Protein AF-0000000086675186 (afdb_homodimer)

Radius of gyration: 19.07 Å; Cα contacts (8 Å, |Δi|>4): 514; chains: 2; bounding box: 40×54×50 Å

Nearest PDB structures (foldseek):
  2qpv-assembly1_A  TM=9.434E-01  e=1.591E-15  Agrobacterium fabrum str. C58
  6v04-assembly1_A  TM=7.332E-01  e=3.316E-05  Micromonospora chersina
  4fpw-assembly3_B  TM=7.351E-01  e=3.044E-04  Micromonospora echinospora
  8h2d-assembly2_B-2  TM=5.859E-01  e=6.197E-05  Mycobacterium tuberculosis H37Rv
  4fpw-assembly3_A  TM=7.123E-01  e=2.957E-03  Micromonospora echinospora

Organism: NCBI:txid175570

Solvent-accessible surface area (backbone atoms only — not comparable to full-atom values): 14163 Å² total; per-residue (Å²): 127,89,50,69,46,66,42,70,36,75,30,86,41,47,34,67,60,52,39,60,50,70,55,34,69,85,46,38,44,81,27,28,59,76,59,19,73,43,68,46,80,55,96,91,34,40,39,29,45,29,94,84,40,56,31,38,52,49,60,51,66,91,64,95,75,32,52,44,26,32,35,42,28,40,78,90,66,56,70,48,80,38,52,29,35,37,39,72,47,90,72,15,19,35,40,39,40,49,45,66,60,54,90,88,58,46,74,67,55,47,51,51,53,52,50,42,52,48,50,22,44,49,40,40,34,53,62,71,66,101,129,87,52,68,45,63,42,69,36,74,30,86,39,47,34,67,59,53,41,60,50,72,55,35,70,85,46,38,45,80,27,30,58,76,59,17,72,42,68,46,80,55,97,91,35,40,38,30,45,28,95,82,39,58,31,39,53,48,60,50,69,92,63,94,78,31,52,45,26,33,36,43,28,40,76,89,64,55,68,47,81,39,52,28,34,38,41,72,47,90,70,15,18,34,40,37,40,49,46,67,60,54,90,90,59,46,72,65,54,47,49,51,52,52,50,42,53,48,51,23,45,49,40,41,34,53,62,71,62,101

Structure (mmCIF, N/CA/C/O backbone):
data_AF-0000000086675186-model_v1
#
loop_
_entity.id
_entity.type
_entity.pdbx_description
1 polymer 'Polyketide cyclase / dehydrase and lipid transport'
#
loop_
_atom_site.group_PDB
_atom_site.id
_atom_site.type_symbol
_atom_site.label_atom_id
_atom_site.label_alt_id
_atom_site.label_comp_id
_atom_site.label_asym_id
_atom_site.label_entity_id
_atom_site.label_seq_id
_atom_site.pdbx_PDB_ins_code
_atom_site.Cartn_x
_atom_site.Cartn_y
_atom_site.Cartn_z
_atom_site.occupancy
_atom_site.B_iso_or_equiv
_atom_site.auth_seq_id
_atom_site.auth_comp_id
_atom_site.auth_asym_id
_atom_site.auth_atom_id
_atom_site.pdbx_PDB_model_num
ATOM 1 N N . MET A 1 1 ? -19.172 3.467 -6.543 1 48.97 1 MET A N 1
ATOM 2 C CA . MET A 1 1 ? -17.859 2.822 -6.508 1 48.97 1 MET A CA 1
ATOM 3 C C . MET A 1 1 ? -16.812 3.77 -5.957 1 48.97 1 MET A C 1
ATOM 5 O O . MET A 1 1 ? -16.672 4.906 -6.418 1 48.97 1 MET A O 1
ATOM 9 N N . ASP A 1 2 ? -16.391 3.555 -4.66 1 63.88 2 ASP A N 1
ATOM 10 C CA . ASP A 1 2 ? -15.5 4.523 -4.031 1 63.88 2 ASP A CA 1
ATOM 11 C C . ASP A 1 2 ? -14.18 4.625 -4.789 1 63.88 2 ASP A C 1
ATOM 13 O O . ASP A 1 2 ? -13.562 3.609 -5.125 1 63.88 2 ASP A O 1
ATOM 17 N N . ASP A 1 3 ? -14.016 5.727 -5.395 1 88.31 3 ASP A N 1
ATOM 18 C CA . ASP A 1 3 ? -12.875 6.09 -6.23 1 88.31 3 ASP A CA 1
ATOM 19 C C . ASP A 1 3 ? -11.641 6.363 -5.383 1 88.31 3 ASP A C 1
ATOM 21 O O . ASP A 1 3 ? -11.734 6.969 -4.312 1 88.31 3 ASP A O 1
ATOM 25 N N . SER A 1 4 ? -10.57 5.629 -5.703 1 96.81 4 SER A N 1
ATOM 26 C CA . SER A 1 4 ? -9.297 5.91 -5.051 1 96.81 4 SER A CA 1
ATOM 27 C C . SER A 1 4 ? -8.188 6.113 -6.074 1 96.81 4 SER A C 1
ATOM 29 O O . SER A 1 4 ? -8.281 5.641 -7.207 1 96.81 4 SER A O 1
ATOM 31 N N . ARG A 1 5 ? -7.238 6.934 -5.711 1 97.62 5 ARG A N 1
ATOM 32 C CA . ARG A 1 5 ? -5.988 7.074 -6.445 1 97.62 5 ARG A CA 1
ATOM 33 C C . ARG A 1 5 ? -4.797 6.668 -5.586 1 97.62 5 ARG A C 1
ATOM 35 O O . ARG A 1 5 ? -4.711 7.043 -4.414 1 97.62 5 ARG A O 1
ATOM 42 N N . HIS A 1 6 ? -3.975 5.828 -6.164 1 98.38 6 HIS A N 1
ATOM 43 C CA . HIS A 1 6 ? -2.756 5.402 -5.484 1 98.38 6 HIS A CA 1
ATOM 44 C C . HIS A 1 6 ? -1.532 6.109 -6.059 1 98.38 6 HIS A C 1
ATOM 46 O O . HIS A 1 6 ? -1.003 5.699 -7.094 1 98.38 6 HIS A O 1
ATOM 52 N N . LEU A 1 7 ? -1.069 7.113 -5.328 1 98.5 7 LEU A N 1
ATOM 53 C CA . LEU A 1 7 ? 0.018 7.984 -5.766 1 98.5 7 LEU A CA 1
ATOM 54 C C . LEU A 1 7 ? 1.351 7.52 -5.188 1 98.5 7 LEU A C 1
ATOM 56 O O . LEU A 1 7 ? 1.389 6.906 -4.117 1 98.5 7 LEU A O 1
ATOM 60 N N . SER A 1 8 ? 2.389 7.809 -5.938 1 98.5 8 SER A N 1
ATOM 61 C CA . SER A 1 8 ? 3.664 7.309 -5.434 1 98.5 8 SER A CA 1
ATOM 62 C C . SER A 1 8 ? 4.828 8.156 -5.938 1 98.5 8 SER A C 1
ATOM 64 O O . SER A 1 8 ? 4.66 8.961 -6.855 1 98.5 8 SER A O 1
ATOM 66 N N . ALA A 1 9 ? 5.895 8.062 -5.305 1 98.25 9 ALA A N 1
ATOM 67 C CA . ALA A 1 9 ? 7.184 8.602 -5.727 1 98.25 9 ALA A CA 1
ATOM 68 C C . ALA A 1 9 ? 8.312 7.629 -5.406 1 98.25 9 ALA A C 1
ATOM 70 O O . ALA A 1 9 ? 8.367 7.066 -4.309 1 98.25 9 ALA A O 1
ATOM 71 N N . HIS A 1 10 ? 9.164 7.395 -6.379 1 97.81 10 HIS A N 1
ATOM 72 C CA . HIS A 1 10 ? 10.391 6.652 -6.105 1 97.81 10 HIS A CA 1
ATOM 73 C C . HIS A 1 10 ? 11.438 7.539 -5.441 1 97.81 10 HIS A C 1
ATOM 75 O O . HIS A 1 10 ? 11.625 8.695 -5.84 1 97.81 10 HIS A O 1
ATOM 81 N N . ILE A 1 11 ? 12.039 7.031 -4.449 1 98.31 11 ILE A N 1
ATOM 82 C CA . ILE A 1 11 ? 13.078 7.754 -3.725 1 98.31 11 ILE A CA 1
ATOM 83 C C . ILE A 1 11 ? 14.359 6.926 -3.699 1 98.31 11 ILE A C 1
ATOM 85 O O . ILE A 1 11 ? 14.367 5.793 -3.211 1 98.31 11 ILE A O 1
ATOM 89 N N . ASP A 1 12 ? 15.445 7.512 -4.184 1 97.69 12 ASP A N 1
ATOM 90 C CA . ASP A 1 12 ? 16.719 6.82 -4.254 1 97.69 12 ASP A CA 1
ATOM 91 C C . ASP A 1 12 ? 17.453 6.887 -2.92 1 97.69 12 ASP A C 1
ATOM 93 O O . ASP A 1 12 ? 18.562 7.438 -2.838 1 97.69 12 ASP A O 1
ATOM 97 N N . ARG A 1 13 ? 16.906 6.422 -1.905 1 98.31 13 ARG A N 1
ATOM 98 C CA . ARG A 1 13 ? 17.406 6.254 -0.547 1 98.31 13 ARG A CA 1
ATOM 99 C C . ARG A 1 13 ? 16.922 4.941 0.059 1 98.31 13 ARG A C 1
ATOM 101 O O . ARG A 1 13 ? 15.859 4.438 -0.31 1 98.31 13 ARG A O 1
ATOM 108 N N . PRO A 1 14 ? 17.703 4.363 0.971 1 98.12 14 PRO A N 1
ATOM 109 C CA . PRO A 1 14 ? 17.234 3.145 1.633 1 98.12 14 PRO A CA 1
ATOM 110 C C . PRO A 1 14 ? 15.867 3.312 2.283 1 98.12 14 PRO A C 1
ATOM 112 O O . PRO A 1 14 ? 15.594 4.348 2.896 1 98.12 14 PRO A O 1
ATOM 115 N N . ALA A 1 15 ? 15.008 2.328 2.162 1 98.44 15 ALA A N 1
ATOM 116 C CA . ALA A 1 15 ? 13.625 2.377 2.625 1 98.44 15 ALA A CA 1
ATOM 117 C C . ALA A 1 15 ? 13.547 2.748 4.102 1 98.44 15 ALA A C 1
ATOM 119 O O . ALA A 1 15 ? 12.68 3.521 4.512 1 98.44 15 ALA A O 1
ATOM 120 N N . ARG A 1 16 ? 14.445 2.158 4.895 1 98.12 16 ARG A N 1
ATOM 121 C CA . ARG A 1 16 ? 14.422 2.406 6.332 1 98.12 16 ARG A CA 1
ATOM 122 C C . ARG A 1 16 ? 14.641 3.883 6.637 1 98.12 16 ARG A C 1
ATOM 124 O O . ARG A 1 16 ? 14 4.438 7.535 1 98.12 16 ARG A O 1
ATOM 131 N N . GLU A 1 17 ? 15.516 4.523 5.914 1 98.44 17 GLU A N 1
ATOM 132 C CA . GLU A 1 17 ? 15.773 5.945 6.098 1 98.44 17 GLU A CA 1
ATOM 133 C C . GLU A 1 17 ? 14.539 6.777 5.754 1 98.44 17 GLU A C 1
ATOM 135 O O . GLU A 1 17 ? 14.172 7.688 6.5 1 98.44 17 GLU A O 1
ATOM 140 N N . VAL A 1 18 ? 13.945 6.465 4.602 1 98.81 18 VAL A N 1
ATOM 141 C CA . VAL A 1 18 ? 12.75 7.18 4.164 1 98.81 18 VAL A CA 1
ATOM 142 C C . VAL A 1 18 ? 11.617 6.953 5.164 1 98.81 18 VAL A C 1
ATOM 144 O O . VAL A 1 18 ? 10.914 7.895 5.539 1 98.81 18 VAL A O 1
ATOM 147 N N . TYR A 1 19 ? 11.461 5.742 5.613 1 98.88 19 TYR A N 1
ATOM 148 C CA . TYR A 1 19 ? 10.453 5.387 6.605 1 98.88 19 TYR A CA 1
ATOM 149 C C . TYR A 1 19 ? 10.641 6.195 7.887 1 98.88 19 TYR A C 1
ATOM 151 O O . TYR A 1 19 ? 9.688 6.793 8.391 1 98.88 19 TYR A O 1
ATOM 159 N N . ASP A 1 20 ? 11.836 6.203 8.398 1 98.75 20 ASP A N 1
ATOM 160 C CA . ASP A 1 20 ? 12.117 6.867 9.672 1 98.75 20 ASP A CA 1
ATOM 161 C C . ASP A 1 20 ? 11.836 8.367 9.578 1 98.75 20 ASP A C 1
ATOM 163 O O . ASP A 1 20 ? 11.312 8.961 10.523 1 98.75 20 ASP A O 1
ATOM 167 N N . TYR A 1 21 ? 12.156 8.945 8.523 1 98.81 21 TYR A N 1
ATOM 168 C CA . TYR A 1 21 ? 11.945 10.375 8.359 1 98.81 21 TYR A CA 1
ATOM 169 C C . TYR A 1 21 ? 10.461 10.695 8.164 1 98.81 21 TYR A C 1
ATOM 171 O O . TYR A 1 21 ? 9.906 11.539 8.867 1 98.81 21 TYR A O 1
ATOM 179 N N . ALA A 1 22 ? 9.82 9.961 7.246 1 98.75 22 ALA A N 1
ATOM 180 C CA . ALA A 1 22 ? 8.461 10.281 6.832 1 98.75 22 ALA A CA 1
ATOM 181 C C . ALA A 1 22 ? 7.457 9.914 7.922 1 98.75 22 ALA A C 1
ATOM 183 O O . ALA A 1 22 ? 6.371 10.5 8 1 98.75 22 ALA A O 1
ATOM 184 N N . SER A 1 23 ? 7.805 8.961 8.773 1 98.69 23 SER A N 1
ATOM 185 C CA . SER A 1 23 ? 6.863 8.484 9.781 1 98.69 23 SER A CA 1
ATOM 186 C C . SER A 1 23 ? 6.91 9.359 11.031 1 98.69 23 SER A C 1
ATOM 188 O O . SER A 1 23 ? 6.078 9.211 11.93 1 98.69 23 SER A O 1
ATOM 190 N N . ASN A 1 24 ? 7.836 10.211 11.156 1 98.31 24 ASN A N 1
ATOM 191 C CA . ASN A 1 24 ? 7.926 11.148 12.273 1 98.31 24 ASN A CA 1
ATOM 192 C C . ASN A 1 24 ? 7.113 12.414 12.016 1 98.31 24 ASN A C 1
ATOM 194 O O . ASN A 1 24 ? 7.504 13.25 11.203 1 98.31 24 ASN A O 1
ATOM 198 N N . PRO A 1 25 ? 6.055 12.609 12.75 1 98.19 25 PRO A N 1
ATOM 199 C CA . PRO A 1 25 ? 5.199 13.766 12.461 1 98.19 25 PRO A CA 1
ATOM 200 C C . PRO A 1 25 ? 5.949 15.094 12.578 1 98.19 25 PRO A C 1
ATOM 202 O O . PRO A 1 25 ? 5.609 16.062 11.883 1 98.19 25 PRO A O 1
ATOM 205 N N . ALA A 1 26 ? 6.953 15.133 13.32 1 97.75 26 ALA A N 1
ATOM 206 C CA . ALA A 1 26 ? 7.707 16.375 13.492 1 97.75 26 ALA A CA 1
ATOM 207 C C . ALA A 1 26 ? 8.281 16.844 12.164 1 97.75 26 ALA A C 1
ATOM 209 O O . ALA A 1 26 ? 8.578 18.031 12.008 1 97.75 26 ALA A O 1
ATOM 210 N N . ASN A 1 27 ? 8.422 15.953 11.242 1 98.44 27 ASN A N 1
ATOM 211 C CA . ASN A 1 27 ? 9.039 16.297 9.961 1 98.44 27 ASN A CA 1
ATOM 212 C C . ASN A 1 27 ? 7.996 16.688 8.922 1 98.44 27 ASN A C 1
ATOM 214 O O . ASN A 1 27 ? 8.344 17.141 7.828 1 98.44 27 ASN A O 1
ATOM 218 N N . LEU A 1 28 ? 6.715 16.562 9.211 1 98.19 28 LEU A N 1
ATOM 219 C CA . LEU A 1 28 ? 5.652 16.734 8.219 1 98.19 28 LEU A CA 1
ATOM 220 C C . LEU A 1 28 ? 5.727 18.125 7.578 1 98.19 28 LEU A C 1
ATOM 222 O O . LEU A 1 28 ? 5.648 18.25 6.355 1 98.19 28 LEU A O 1
ATOM 226 N N . PRO A 1 29 ? 5.969 19.219 8.336 1 97.81 29 PRO A N 1
ATOM 227 C CA . PRO A 1 29 ? 5.992 20.531 7.707 1 97.81 29 PRO A CA 1
ATOM 228 C C . PRO A 1 29 ? 7.098 20.672 6.664 1 97.81 29 PRO A C 1
ATOM 230 O O . PRO A 1 29 ? 7 21.516 5.77 1 97.81 29 PRO A O 1
ATOM 233 N N . THR A 1 30 ? 8.125 19.828 6.75 1 97.69 30 THR A N 1
ATOM 234 C CA . THR A 1 30 ? 9.273 19.953 5.859 1 97.69 30 THR A CA 1
ATOM 235 C C . THR A 1 30 ? 8.953 19.375 4.48 1 97.69 30 THR A C 1
ATOM 237 O O . THR A 1 30 ? 9.547 19.797 3.48 1 97.69 30 THR A O 1
ATOM 240 N N . TRP A 1 31 ? 7.98 18.484 4.445 1 98.31 31 TRP A N 1
ATOM 241 C CA . TRP A 1 31 ? 7.801 17.828 3.154 1 98.31 31 TRP A CA 1
ATOM 242 C C . TRP A 1 31 ? 6.324 17.75 2.783 1 98.31 31 TRP A C 1
ATOM 244 O O . TRP A 1 31 ? 5.98 17.453 1.635 1 98.31 31 TRP A O 1
ATOM 254 N N . ALA A 1 32 ? 5.43 17.969 3.711 1 97.81 32 ALA A N 1
ATOM 255 C CA . ALA A 1 32 ? 3.994 17.906 3.441 1 97.81 32 ALA A CA 1
ATOM 256 C C . ALA A 1 32 ? 3.322 19.25 3.727 1 97.81 32 ALA A C 1
ATOM 258 O O . ALA A 1 32 ? 2.379 19.312 4.52 1 97.81 32 ALA A O 1
ATOM 259 N N . PRO A 1 33 ? 3.703 20.266 3.012 1 94.88 33 PRO A N 1
ATOM 260 C CA . PRO A 1 33 ? 3.092 21.578 3.258 1 94.88 33 PRO A CA 1
ATOM 261 C C . PRO A 1 33 ? 1.607 21.609 2.902 1 94.88 33 PRO A C 1
ATOM 263 O O . PRO A 1 33 ? 0.873 22.484 3.387 1 94.88 33 PRO A O 1
ATOM 266 N N . GLY A 1 34 ? 1.223 20.734 2.051 1 94.25 34 GLY A N 1
ATOM 267 C CA . GLY A 1 34 ? -0.199 20.641 1.763 1 94.25 34 GLY A CA 1
ATOM 268 C C . GLY A 1 34 ? -1.023 20.203 2.961 1 94.25 34 GLY A C 1
ATOM 269 O O . GLY A 1 34 ? -2.234 20.438 3.002 1 94.25 34 GLY A O 1
ATOM 270 N N . LEU A 1 35 ? -0.413 19.562 3.902 1 95.75 35 LEU A N 1
ATOM 271 C CA . LEU A 1 35 ? -1.089 19.094 5.105 1 95.75 35 LEU A CA 1
ATOM 272 C C . LEU A 1 35 ? -0.943 20.109 6.242 1 95.75 35 LEU A C 1
ATOM 274 O O . LEU A 1 35 ? -1.925 20.453 6.902 1 95.75 35 LEU A O 1
ATOM 278 N N . CYS A 1 36 ? 0.295 20.578 6.43 1 96.38 36 CYS A N 1
ATOM 279 C CA . CYS A 1 36 ? 0.493 21.484 7.562 1 96.38 36 CYS A CA 1
ATOM 280 C C . CYS A 1 36 ? 1.757 22.312 7.383 1 96.38 36 CYS A C 1
ATOM 282 O O . CYS A 1 36 ? 2.684 21.891 6.684 1 96.38 36 CYS A O 1
ATOM 284 N N . THR A 1 37 ? 1.732 23.391 8.102 1 95.75 37 THR A N 1
ATOM 285 C CA . THR A 1 37 ? 2.863 24.312 8.039 1 95.75 37 THR A CA 1
ATOM 286 C C . THR A 1 37 ? 3.639 24.312 9.352 1 95.75 37 THR A C 1
ATOM 288 O O . THR A 1 37 ? 4.777 24.781 9.406 1 95.75 37 THR A O 1
ATOM 291 N N . ALA A 1 38 ? 3.012 23.906 10.352 1 97 38 ALA A N 1
ATOM 292 C CA . ALA A 1 38 ? 3.609 23.781 11.68 1 97 38 ALA A CA 1
ATOM 293 C C . ALA A 1 38 ? 2.996 22.625 12.461 1 97 38 ALA A C 1
ATOM 295 O O . ALA A 1 38 ? 1.851 22.234 12.211 1 97 38 ALA A O 1
ATOM 296 N N . ILE A 1 39 ? 3.805 22.078 13.383 1 98.12 39 ILE A N 1
ATOM 297 C CA . ILE A 1 39 ? 3.324 20.969 14.203 1 98.12 39 ILE A CA 1
ATOM 298 C C . ILE A 1 39 ? 4.031 21 15.555 1 98.12 39 ILE A C 1
ATOM 300 O O . ILE A 1 39 ? 5.211 21.344 15.641 1 98.12 39 ILE A O 1
ATOM 304 N N . GLU A 1 40 ? 3.305 20.625 16.578 1 97.56 40 GLU A N 1
ATOM 305 C CA . GLU A 1 40 ? 3.848 20.562 17.938 1 97.56 40 GLU A CA 1
ATOM 306 C C . GLU A 1 40 ? 3.277 19.375 18.703 1 97.56 40 GLU A C 1
ATOM 308 O O . GLU A 1 40 ? 2.188 18.891 18.391 1 97.56 40 GLU A O 1
ATOM 313 N N . HIS A 1 41 ? 4.066 18.906 19.609 1 97.38 41 HIS A N 1
ATOM 314 C CA . HIS A 1 41 ? 3.605 17.844 20.5 1 97.38 41 HIS A CA 1
ATOM 315 C C . HIS A 1 41 ? 3 18.422 21.781 1 97.38 41 HIS A C 1
ATOM 317 O O . HIS A 1 41 ? 3.719 18.969 22.625 1 97.38 41 HIS A O 1
ATOM 323 N N . VAL A 1 42 ? 1.659 18.312 21.906 1 95.62 42 VAL A N 1
ATOM 324 C CA . VAL A 1 42 ? 0.923 18.891 23.031 1 95.62 42 VAL A CA 1
ATOM 325 C C . VAL A 1 42 ? 0.176 17.781 23.781 1 95.62 42 VAL A C 1
ATOM 327 O O . VAL A 1 42 ? -0.675 17.109 23.203 1 95.62 42 VAL A O 1
ATOM 330 N N . ASP A 1 43 ? 0.504 17.578 25.094 1 94.94 43 ASP A N 1
ATOM 331 C CA . ASP A 1 43 ? -0.184 16.625 25.953 1 94.94 43 ASP A CA 1
ATOM 332 C C . ASP A 1 43 ? -0.223 15.234 25.328 1 94.94 43 ASP A C 1
ATOM 334 O O . ASP A 1 43 ? -1.286 14.617 25.234 1 94.94 43 ASP A O 1
ATOM 338 N N . GLY A 1 44 ? 0.797 14.836 24.688 1 95.56 44 GLY A N 1
ATOM 339 C CA . GLY A 1 44 ? 0.943 13.492 24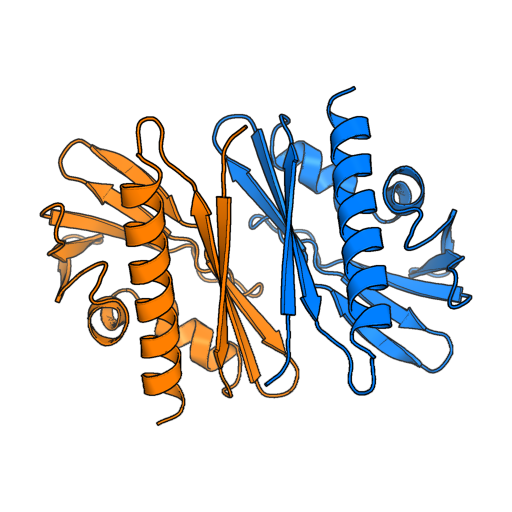.156 1 95.56 44 GLY A CA 1
ATOM 340 C C . GLY A 1 44 ? 0.399 13.344 22.75 1 95.56 44 GLY A C 1
ATOM 341 O O . GLY A 1 44 ? 0.378 12.234 22.203 1 95.56 44 GLY A O 1
ATOM 342 N N . GLN A 1 45 ? 0.014 14.508 22.203 1 97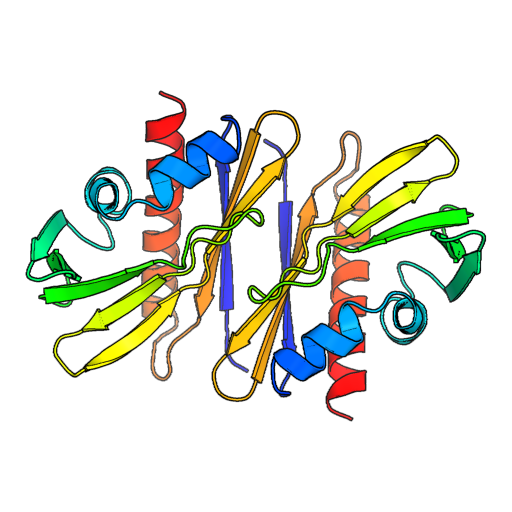.25 45 GLN A N 1
ATOM 343 C CA . GLN A 1 45 ? -0.553 14.453 20.859 1 97.25 45 GLN A CA 1
ATOM 344 C C . GLN A 1 45 ? 0.189 15.391 19.906 1 97.25 45 GLN A C 1
ATOM 346 O O . GLN A 1 45 ? 0.649 16.453 20.312 1 97.25 45 GLN A O 1
ATOM 351 N N . TRP A 1 46 ? 0.256 14.945 18.656 1 98.44 46 TRP A N 1
ATOM 352 C CA . TRP A 1 46 ? 0.746 15.844 17.609 1 98.44 46 TRP A CA 1
ATOM 353 C C . TRP A 1 46 ? -0.375 16.734 17.078 1 98.44 46 TRP A C 1
ATOM 355 O O . TRP A 1 46 ? -1.355 16.234 16.516 1 98.44 46 TRP A O 1
ATOM 365 N N . VAL A 1 47 ? -0.194 18 17.312 1 98.44 47 VAL A N 1
ATOM 366 C CA . VAL A 1 47 ? -1.164 18.984 16.875 1 98.44 47 VAL A CA 1
ATOM 367 C C . VAL A 1 47 ? -0.541 19.859 15.781 1 98.44 47 VAL A C 1
ATOM 369 O O . VAL A 1 47 ? 0.56 20.391 15.961 1 98.44 47 VAL A O 1
ATOM 372 N N . ALA A 1 48 ? -1.265 20.016 14.656 1 98.25 48 ALA A N 1
ATOM 373 C CA . ALA A 1 48 ? -0.695 20.766 13.531 1 98.25 48 ALA A CA 1
ATOM 374 C C . ALA A 1 48 ? -1.651 21.844 13.039 1 98.25 48 ALA A C 1
ATOM 376 O O . ALA A 1 48 ? -2.867 21.734 13.227 1 98.25 48 ALA A O 1
ATOM 377 N N . GLU A 1 49 ? -1.069 22.875 12.484 1 97.25 49 GLU A N 1
ATOM 378 C CA . GLU A 1 49 ? -1.821 23.891 11.758 1 97.25 49 GLU A CA 1
ATOM 379 C C . GLU A 1 49 ? -1.98 23.531 10.289 1 97.25 49 GLU A C 1
ATOM 381 O O . GLU A 1 49 ? -0.99 23.328 9.578 1 97.25 49 GLU A O 1
ATOM 386 N N . SER A 1 50 ? -3.238 23.438 9.883 1 95.56 50 SER A N 1
ATOM 387 C CA . SER A 1 50 ? -3.539 23 8.523 1 95.56 50 SER A CA 1
ATOM 388 C C . SER A 1 50 ? -4.551 23.938 7.855 1 95.56 50 SER A C 1
ATOM 390 O O . SER A 1 50 ? -5.141 24.797 8.516 1 95.56 50 SER A O 1
ATOM 392 N N . PRO A 1 51 ? -4.699 23.828 6.516 1 90.44 51 PRO A N 1
ATOM 393 C CA . PRO A 1 51 ? -5.746 24.594 5.836 1 90.44 51 PRO A CA 1
ATOM 394 C C . PRO A 1 51 ? -7.137 24.344 6.41 1 90.44 51 PRO A C 1
ATOM 396 O O . PRO A 1 51 ? -8.031 25.172 6.266 1 90.44 51 PRO A O 1
ATOM 399 N N . MET A 1 52 ? -7.348 23.203 7.086 1 89.81 52 MET A N 1
ATOM 400 C CA . MET A 1 52 ? -8.617 22.844 7.695 1 89.81 52 MET A CA 1
ATOM 401 C C . MET A 1 52 ? -8.695 23.328 9.141 1 89.81 52 MET A C 1
ATOM 403 O O . MET A 1 52 ? -9.656 23.016 9.852 1 89.81 52 MET A O 1
ATOM 407 N N . GLY A 1 53 ? -7.719 24.078 9.547 1 94.12 53 GLY A N 1
ATOM 408 C CA . GLY A 1 53 ? -7.602 24.438 10.953 1 94.12 53 GLY A CA 1
ATOM 409 C C . GLY A 1 53 ? -6.672 23.531 11.734 1 94.12 53 GLY A C 1
ATOM 410 O O . GLY A 1 53 ? -5.738 22.953 11.172 1 94.12 53 GLY A O 1
ATOM 411 N N . ARG A 1 54 ? -6.961 23.484 13.016 1 96 54 ARG A N 1
ATOM 412 C CA . ARG A 1 54 ? -6.145 22.641 13.883 1 96 54 ARG A CA 1
ATOM 413 C C . ARG A 1 54 ? -6.512 21.172 13.727 1 96 54 ARG A C 1
ATOM 415 O O . ARG A 1 54 ? -7.691 20.812 13.789 1 96 54 ARG A O 1
ATOM 422 N N . ILE A 1 55 ? -5.492 20.391 13.586 1 98.19 55 ILE A N 1
ATOM 423 C CA . ILE A 1 55 ? -5.742 18.953 13.414 1 98.19 55 ILE A CA 1
ATOM 424 C C . ILE A 1 55 ? -4.836 18.156 14.344 1 98.19 55 ILE A C 1
ATOM 426 O O . ILE A 1 55 ? -3.777 18.641 14.758 1 98.19 55 ILE A O 1
ATOM 430 N N . VAL A 1 56 ? -5.309 16.984 14.664 1 98.5 56 VAL A N 1
ATOM 431 C CA . VAL A 1 56 ? -4.508 16.031 15.406 1 98.5 56 VAL A CA 1
ATOM 432 C C . VAL A 1 56 ? -4.066 14.898 14.484 1 98.5 56 VAL A C 1
ATOM 434 O O . VAL A 1 56 ? -4.871 14.367 13.711 1 98.5 56 VAL A O 1
ATOM 437 N N . ILE A 1 57 ? -2.783 14.555 14.547 1 98.62 57 ILE A N 1
ATOM 438 C CA . ILE A 1 57 ? -2.229 13.531 13.664 1 98.62 57 ILE A CA 1
ATOM 439 C C . ILE A 1 57 ? -1.72 12.352 14.492 1 98.62 57 ILE A C 1
ATOM 441 O O . ILE A 1 57 ? -0.966 12.539 15.453 1 98.62 57 ILE A O 1
ATOM 445 N N . VAL A 1 58 ? -2.141 11.164 14.172 1 98.44 58 VAL A N 1
ATOM 446 C CA . VAL A 1 58 ? -1.643 9.938 14.781 1 98.44 58 VAL A CA 1
ATOM 447 C C . VAL A 1 58 ? -1.129 9 13.688 1 98.44 58 VAL A C 1
ATOM 449 O O . VAL A 1 58 ? -1.887 8.578 12.812 1 98.44 58 VAL A O 1
ATOM 452 N N . VAL A 1 59 ? 0.141 8.703 13.789 1 98.5 59 VAL A N 1
ATOM 453 C CA . VAL A 1 59 ? 0.767 7.812 12.82 1 98.5 59 VAL A CA 1
ATOM 454 C C . VAL A 1 59 ? 0.743 6.379 13.336 1 98.5 59 VAL A C 1
ATOM 456 O O . VAL A 1 59 ? 0.795 6.152 14.547 1 98.5 59 VAL A O 1
ATOM 459 N N . ALA A 1 60 ? 0.682 5.449 12.445 1 98.62 60 ALA A N 1
ATOM 460 C CA . ALA A 1 60 ? 0.729 4.035 12.812 1 98.62 60 ALA A CA 1
ATOM 461 C C . ALA A 1 60 ? 1.938 3.736 13.695 1 98.62 60 ALA A C 1
ATOM 463 O O . ALA A 1 60 ? 2.994 4.355 13.547 1 98.62 60 ALA A O 1
ATOM 464 N N . PRO A 1 61 ? 1.808 2.754 14.586 1 98.19 61 PRO A N 1
ATOM 465 C CA . PRO A 1 61 ? 2.973 2.361 15.383 1 98.19 61 PRO A CA 1
ATOM 466 C C . PRO A 1 61 ? 4.121 1.832 14.523 1 98.19 61 PRO A C 1
ATOM 468 O O . PRO A 1 61 ? 3.893 1.342 13.414 1 98.19 61 PRO A O 1
ATOM 471 N N . PRO A 1 62 ? 5.316 1.991 15.117 1 97.94 62 PRO A N 1
ATOM 472 C CA . PRO A 1 62 ? 6.457 1.468 14.367 1 97.94 62 PRO A CA 1
ATOM 473 C C . PRO A 1 62 ? 6.266 0.014 13.938 1 97.94 62 PRO A C 1
ATOM 475 O O . PRO A 1 62 ? 5.723 -0.791 14.703 1 97.94 62 PRO A O 1
ATOM 478 N N . ASN A 1 63 ? 6.645 -0.322 12.734 1 98.56 63 ASN A N 1
ATOM 479 C CA . ASN A 1 63 ? 6.508 -1.668 12.188 1 98.56 63 ASN A CA 1
ATOM 480 C C . ASN A 1 63 ? 7.566 -1.956 11.125 1 98.56 63 ASN A C 1
ATOM 482 O O . ASN A 1 63 ? 8.219 -1.037 10.633 1 98.56 63 ASN A O 1
ATOM 486 N N . GLU A 1 64 ? 7.715 -3.209 10.75 1 97.38 64 GLU A N 1
ATOM 487 C CA . GLU A 1 64 ? 8.758 -3.623 9.812 1 97.38 64 GLU A CA 1
ATOM 488 C C . GLU A 1 64 ? 8.227 -3.691 8.391 1 97.38 64 GLU A C 1
ATOM 490 O O . GLU A 1 64 ? 8.945 -4.078 7.469 1 97.38 64 GLU A O 1
ATOM 495 N N . PHE A 1 65 ? 6.973 -3.293 8.148 1 98.62 65 PHE A N 1
ATOM 496 C CA . PHE A 1 65 ? 6.332 -3.475 6.848 1 98.62 65 PHE A CA 1
ATOM 497 C C . PHE A 1 65 ? 6.262 -2.154 6.09 1 98.62 65 PHE A C 1
ATOM 499 O O . PHE A 1 65 ? 5.699 -2.09 4.996 1 98.62 65 PHE A O 1
ATOM 506 N N . GLY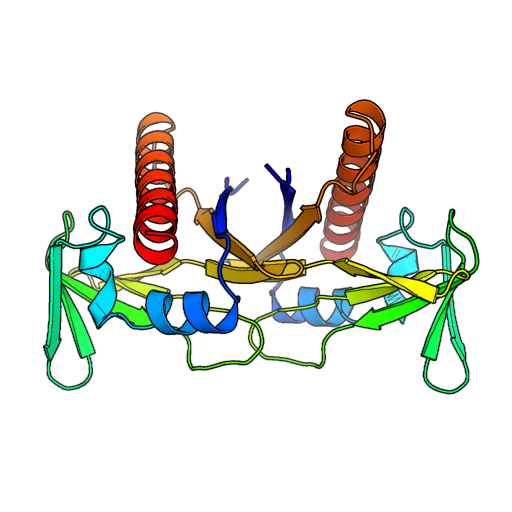 A 1 66 ? 6.793 -1.07 6.699 1 98.75 66 GLY A N 1
ATOM 507 C CA . GLY A 1 66 ? 6.891 0.218 6.031 1 98.75 66 GLY A CA 1
ATOM 508 C C . GLY A 1 66 ? 5.598 1.011 6.07 1 98.75 66 GLY A C 1
ATOM 509 O O . GLY A 1 66 ? 5.461 2.023 5.379 1 98.75 66 GLY A O 1
ATOM 510 N N . VAL A 1 67 ? 4.625 0.51 6.883 1 98.88 67 VAL A N 1
ATOM 511 C CA . VAL A 1 67 ? 3.326 1.177 6.93 1 98.88 67 VAL A CA 1
ATOM 512 C C . VAL A 1 67 ? 3.418 2.428 7.797 1 98.88 67 VAL A C 1
ATOM 514 O O . VAL A 1 67 ? 3.877 2.365 8.938 1 98.88 67 VAL A O 1
ATOM 517 N N . ILE A 1 68 ? 3.047 3.527 7.199 1 98.88 68 ILE A N 1
ATOM 518 C CA . ILE A 1 68 ? 3.033 4.785 7.938 1 98.88 68 ILE A CA 1
ATOM 519 C C . ILE A 1 68 ? 1.657 5.438 7.824 1 98.88 68 ILE A C 1
ATOM 521 O O . ILE A 1 68 ? 1.551 6.656 7.684 1 98.88 68 ILE A O 1
ATOM 525 N N . ASP A 1 69 ? 0.634 4.613 7.762 1 98.81 69 ASP A N 1
ATOM 526 C CA . ASP A 1 69 ? -0.714 5.168 7.824 1 98.81 69 ASP A CA 1
ATOM 527 C C . ASP A 1 69 ? -0.813 6.254 8.891 1 98.81 69 ASP A C 1
ATOM 529 O O . ASP A 1 69 ? -0.132 6.191 9.914 1 98.81 69 ASP A O 1
ATOM 533 N N . HIS A 1 70 ? -1.746 7.195 8.641 1 98.75 70 HIS A N 1
ATOM 534 C CA . HIS A 1 70 ? -1.954 8.188 9.688 1 98.75 70 HIS A CA 1
ATOM 535 C C . HIS A 1 70 ? -3.391 8.703 9.68 1 98.75 70 HIS A C 1
ATOM 537 O O . HIS A 1 70 ? -4.031 8.758 8.625 1 98.75 70 HIS A O 1
ATOM 543 N N . ASP A 1 71 ? -3.826 8.969 10.844 1 98.31 71 ASP A N 1
ATOM 544 C CA . ASP A 1 71 ? -5.145 9.562 11.055 1 98.31 71 ASP A CA 1
ATOM 545 C C . ASP A 1 71 ? -5.043 11.07 11.266 1 98.31 71 ASP A C 1
ATOM 547 O O . ASP A 1 71 ? -4.148 11.547 11.969 1 98.31 71 ASP A O 1
ATOM 551 N N . VAL A 1 72 ? -5.84 11.734 10.57 1 98 72 VAL A N 1
ATOM 552 C CA . VAL A 1 72 ? -5.98 13.172 10.75 1 98 72 VAL A CA 1
ATOM 553 C C . VAL A 1 72 ? -7.363 13.492 11.312 1 98 72 VAL A C 1
ATOM 555 O O . VAL A 1 72 ? -8.375 13.219 10.672 1 98 72 VAL A O 1
ATOM 558 N N . THR A 1 73 ? -7.379 14.008 12.5 1 98.12 73 THR A N 1
ATOM 559 C CA . THR A 1 73 ? -8.633 14.398 13.125 1 98.12 73 THR A CA 1
ATOM 560 C C . THR A 1 73 ? -8.797 15.914 13.117 1 98.12 73 THR A C 1
ATOM 562 O O . THR A 1 73 ? -7.906 16.641 13.555 1 98.12 73 THR A O 1
ATOM 565 N N . VAL A 1 74 ? -9.969 16.328 12.602 1 96.75 74 VAL A N 1
ATOM 566 C CA . VAL A 1 74 ? -10.227 17.766 12.508 1 96.75 74 VAL A CA 1
ATOM 567 C C . VAL A 1 74 ? -11.016 18.234 13.734 1 96.75 74 VAL A C 1
ATOM 569 O O . VAL A 1 74 ? -11.359 17.422 14.602 1 96.75 74 VAL A O 1
ATOM 572 N N . GLU A 1 75 ? -11.273 19.5 13.781 1 94.75 75 GLU A N 1
ATOM 573 C CA . GLU A 1 75 ? -11.891 20.109 14.953 1 94.75 75 GLU A CA 1
ATOM 574 C C . GLU A 1 75 ? -13.289 19.547 15.203 1 94.75 75 GLU A C 1
ATOM 576 O O . GLU A 1 75 ? -13.719 19.422 16.359 1 94.75 75 GLU A O 1
ATOM 581 N N . SER A 1 76 ? -13.984 19.203 14.188 1 95.19 76 SER A N 1
ATOM 582 C CA . SER A 1 76 ? -15.336 18.656 14.312 1 95.19 76 SER A CA 1
ATOM 583 C C . SER A 1 76 ? -15.32 17.297 14.992 1 95.19 76 SER A C 1
ATOM 585 O O . SER A 1 76 ? -16.359 16.797 15.422 1 95.19 76 SER A O 1
ATOM 587 N N . GLY A 1 77 ? -14.164 16.641 15.07 1 95.69 77 GLY A N 1
ATOM 588 C CA . GLY A 1 77 ? -14.039 15.297 15.625 1 95.69 77 GLY A CA 1
ATOM 589 C C . GLY A 1 77 ? -13.977 14.219 14.562 1 95.69 77 GLY A C 1
ATOM 590 O O . GLY A 1 77 ? -13.664 13.062 14.859 1 95.69 77 GLY A O 1
ATOM 591 N N . GLU A 1 78 ? -14.297 14.656 13.312 1 94.94 78 GLU A N 1
ATOM 592 C CA . GLU A 1 78 ? -14.188 13.703 12.211 1 94.94 78 GLU A CA 1
ATOM 593 C C . GLU A 1 78 ? -12.734 13.297 11.977 1 94.94 78 GLU A C 1
ATOM 595 O O . GLU A 1 78 ? -11.836 14.133 12.016 1 94.94 78 GLU A O 1
ATOM 600 N N . THR A 1 79 ? -12.523 12.008 11.75 1 96.56 79 THR A N 1
ATOM 601 C CA . THR A 1 79 ? -11.188 11.477 11.523 1 96.56 79 THR A CA 1
ATOM 602 C C . THR A 1 79 ? -11.07 10.867 10.125 1 96.56 79 THR A C 1
ATOM 604 O O . THR A 1 79 ? -11.953 10.117 9.703 1 96.56 79 THR A O 1
ATOM 607 N N . PHE A 1 80 ? -10.055 11.242 9.383 1 95.31 80 PHE A N 1
ATOM 608 C CA . PHE A 1 80 ? -9.75 10.703 8.062 1 95.31 80 PHE A CA 1
ATOM 609 C C . PHE A 1 80 ? -8.523 9.797 8.117 1 95.31 80 PHE A C 1
ATOM 611 O O . PHE A 1 80 ? -7.469 10.203 8.602 1 95.31 80 PHE A O 1
ATOM 618 N N . HIS A 1 81 ? -8.711 8.602 7.648 1 96.94 81 HIS A N 1
ATOM 619 C CA . HIS A 1 81 ? -7.621 7.637 7.598 1 96.94 81 HIS A CA 1
ATOM 620 C C . HIS A 1 81 ? -6.879 7.715 6.27 1 96.94 81 HIS A C 1
ATOM 622 O O . HIS A 1 81 ? -7.496 7.656 5.203 1 96.94 81 HIS A O 1
ATOM 628 N N . ASN A 1 82 ? -5.562 7.863 6.348 1 98.06 82 ASN A N 1
ATOM 629 C CA . ASN A 1 82 ? -4.719 7.988 5.164 1 98.06 82 ASN A CA 1
ATOM 630 C C . ASN A 1 82 ? -3.742 6.82 5.047 1 98.06 82 ASN A C 1
ATOM 632 O O . ASN A 1 82 ? -2.732 6.777 5.754 1 98.06 82 ASN A O 1
ATOM 636 N N . PRO A 1 83 ? -4.02 5.93 4.152 1 98.75 83 PRO A N 1
ATOM 637 C CA . PRO A 1 83 ? -3.082 4.824 3.945 1 98.75 83 PRO A CA 1
ATOM 638 C C . PRO A 1 83 ? -1.812 5.254 3.215 1 98.75 83 PRO A C 1
ATOM 640 O O . PRO A 1 83 ? -1.886 5.902 2.168 1 98.75 83 PRO A O 1
ATOM 643 N N . MET A 1 84 ? -0.657 4.977 3.789 1 98.88 84 MET A N 1
ATOM 644 C CA . MET A 1 84 ? 0.645 5.285 3.205 1 98.88 84 MET A CA 1
ATOM 645 C C . MET A 1 84 ? 1.672 4.223 3.572 1 98.88 84 MET A C 1
ATOM 647 O O . MET A 1 84 ? 1.65 3.689 4.684 1 98.88 84 MET A O 1
ATOM 651 N N . ARG A 1 85 ? 2.578 3.934 2.633 1 98.94 85 ARG A N 1
ATOM 652 C CA . ARG A 1 85 ? 3.553 2.881 2.891 1 98.94 85 ARG A CA 1
ATOM 653 C C . ARG A 1 85 ? 4.84 3.123 2.111 1 98.94 85 ARG A C 1
ATOM 655 O O . ARG A 1 85 ? 4.801 3.518 0.943 1 98.94 85 ARG A O 1
ATOM 662 N N . VAL A 1 86 ? 5.934 2.891 2.75 1 98.88 86 VAL A N 1
ATOM 663 C CA . VAL A 1 86 ? 7.238 2.871 2.102 1 98.88 86 VAL A CA 1
ATOM 664 C C . VAL A 1 86 ? 7.602 1.441 1.71 1 98.88 86 VAL A C 1
ATOM 666 O O . VAL A 1 86 ? 7.695 0.561 2.568 1 98.88 86 VAL A O 1
ATOM 669 N N . ILE A 1 87 ? 7.859 1.203 0.455 1 98.56 87 ILE A N 1
ATOM 670 C CA . ILE A 1 87 ? 8.141 -0.131 -0.068 1 98.56 87 ILE A CA 1
ATOM 671 C C . ILE A 1 87 ? 9.57 -0.194 -0.585 1 98.56 87 ILE A C 1
ATOM 673 O O . ILE A 1 87 ? 9.945 0.554 -1.492 1 98.56 87 ILE A O 1
ATOM 677 N N . PRO A 1 88 ? 10.367 -1.068 -0.059 1 97.44 88 PRO A N 1
ATOM 678 C CA . PRO A 1 88 ? 11.734 -1.197 -0.577 1 97.44 88 PRO A CA 1
ATOM 679 C C . PRO A 1 88 ? 11.766 -1.572 -2.057 1 97.44 88 PRO A C 1
ATOM 681 O O . PRO A 1 88 ? 10.914 -2.33 -2.527 1 97.44 88 PRO A O 1
ATOM 684 N N . ASP A 1 89 ? 12.695 -1.081 -2.781 1 93.88 89 ASP A N 1
ATOM 685 C CA . ASP A 1 89 ? 12.984 -1.38 -4.18 1 93.88 89 ASP A CA 1
ATOM 686 C C . ASP A 1 89 ? 14.492 -1.368 -4.441 1 93.88 89 ASP A C 1
ATOM 688 O O . ASP A 1 89 ? 15.055 -0.337 -4.816 1 93.88 89 ASP A O 1
ATOM 692 N N . ARG A 1 90 ? 15.141 -2.492 -4.438 1 89.62 90 ARG A N 1
ATOM 693 C CA . ARG A 1 90 ? 16.594 -2.586 -4.574 1 89.62 90 ARG A CA 1
ATOM 694 C C . ARG A 1 90 ? 17.297 -1.67 -3.58 1 89.62 90 ARG A C 1
ATOM 696 O O . ARG A 1 90 ? 17.062 -1.752 -2.373 1 89.62 90 ARG A O 1
ATOM 703 N N . THR A 1 91 ? 18.031 -0.722 -4.016 1 93 91 THR A N 1
ATOM 704 C CA . THR A 1 91 ? 18.766 0.152 -3.109 1 93 91 THR A CA 1
ATOM 705 C C . THR A 1 91 ? 17.906 1.354 -2.705 1 93 91 THR A C 1
ATOM 707 O O . THR A 1 91 ? 18.25 2.078 -1.77 1 93 91 THR A O 1
ATOM 710 N N . GLY A 1 92 ? 16.812 1.547 -3.375 1 96.69 92 GLY A N 1
ATOM 711 C CA . GLY A 1 92 ? 15.891 2.635 -3.074 1 96.69 92 GLY A CA 1
ATOM 712 C C . GLY A 1 92 ? 14.562 2.16 -2.529 1 96.69 92 GLY A C 1
ATOM 713 O O . GLY A 1 92 ? 14.5 1.158 -1.812 1 96.69 92 GLY A O 1
ATOM 714 N N . CYS A 1 93 ? 13.578 3.02 -2.758 1 98.12 93 CYS A N 1
ATOM 715 C CA . CYS A 1 93 ? 12.234 2.668 -2.314 1 98.12 93 CYS A C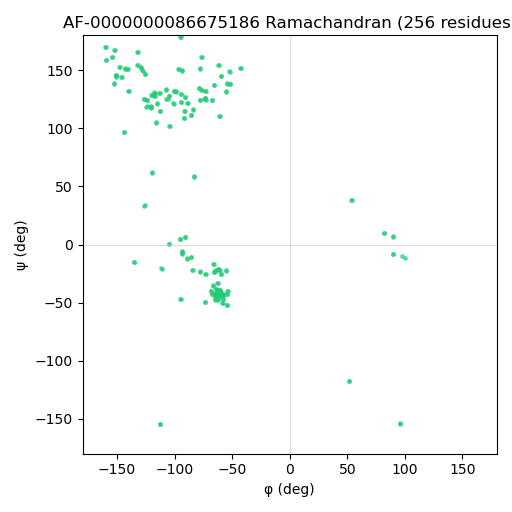A 1
ATOM 716 C C . CYS A 1 93 ? 11.188 3.486 -3.059 1 98.12 93 CYS A C 1
ATOM 718 O O . CYS A 1 93 ? 11.523 4.344 -3.875 1 98.12 93 CYS A O 1
ATOM 720 N N . GLU A 1 94 ? 10.023 3.072 -2.848 1 98.38 94 GLU A N 1
ATOM 721 C CA . GLU A 1 94 ? 8.852 3.779 -3.357 1 98.38 94 GLU A CA 1
ATOM 722 C C . GLU A 1 94 ? 7.855 4.074 -2.238 1 98.38 94 GLU A C 1
ATOM 724 O O . GLU A 1 94 ? 7.512 3.186 -1.454 1 98.38 94 GLU A O 1
ATOM 729 N N . ILE A 1 95 ? 7.488 5.309 -2.07 1 98.88 95 ILE A N 1
ATOM 730 C CA . ILE A 1 95 ? 6.438 5.664 -1.123 1 98.88 95 ILE A CA 1
ATOM 731 C C . ILE A 1 95 ? 5.098 5.742 -1.847 1 98.88 95 ILE A C 1
ATOM 733 O O . ILE A 1 95 ? 4.996 6.344 -2.92 1 98.88 95 ILE A O 1
ATOM 737 N N . VAL A 1 96 ? 4.062 5.074 -1.323 1 98.81 96 VAL A N 1
ATOM 738 C CA . VAL A 1 96 ? 2.738 5.008 -1.936 1 98.81 96 VAL A CA 1
ATOM 739 C C . VAL A 1 96 ? 1.698 5.59 -0.982 1 98.81 96 VAL A C 1
ATOM 741 O O . VAL A 1 96 ? 1.675 5.25 0.204 1 98.81 96 VAL A O 1
ATOM 744 N N . PHE A 1 97 ? 0.894 6.512 -1.461 1 98.81 97 PHE A N 1
ATOM 745 C CA . PHE A 1 97 ? -0.197 7.152 -0.736 1 98.81 97 PHE A CA 1
ATOM 746 C C . PHE A 1 97 ? -1.528 6.914 -1.439 1 98.81 97 PHE A C 1
ATOM 748 O O . PHE A 1 97 ? -1.707 7.309 -2.594 1 98.81 97 PHE A O 1
ATOM 755 N N . SER A 1 98 ? -2.498 6.227 -0.773 1 98.44 98 SER A N 1
ATOM 756 C CA . SER A 1 98 ? -3.822 5.973 -1.33 1 98.44 98 SER A CA 1
ATOM 757 C C . SER A 1 98 ? -4.805 7.074 -0.941 1 98.44 98 SER A C 1
ATOM 759 O O . SER A 1 98 ? -5.152 7.215 0.232 1 98.44 98 SER A O 1
ATOM 761 N N . VAL A 1 99 ? -5.27 7.809 -1.906 1 98.06 99 VAL A N 1
ATOM 762 C CA . VAL A 1 99 ? -6.234 8.883 -1.688 1 98.06 99 VAL A CA 1
ATOM 763 C C . VAL A 1 99 ? -7.637 8.398 -2.055 1 98.06 99 VAL A C 1
ATOM 765 O O . VAL A 1 99 ? -7.891 8.023 -3.201 1 98.06 99 VAL A O 1
ATOM 768 N N . ARG A 1 100 ? -8.516 8.469 -1.042 1 95.81 100 ARG A N 1
ATOM 769 C CA . ARG A 1 100 ? -9.898 8.07 -1.271 1 95.81 100 ARG A CA 1
ATOM 770 C C . ARG A 1 100 ? -10.797 9.289 -1.474 1 95.81 100 ARG A C 1
ATOM 772 O O . ARG A 1 100 ? -10.742 10.242 -0.697 1 95.81 100 ARG A O 1
ATOM 779 N N . ARG A 1 101 ? -11.555 9.141 -2.52 1 95 101 ARG A N 1
ATOM 780 C CA . ARG A 1 101 ? -12.516 10.219 -2.734 1 95 101 ARG A CA 1
ATOM 781 C C . ARG A 1 101 ? -13.57 10.242 -1.639 1 95 101 ARG A C 1
ATOM 783 O O . ARG A 1 101 ? -14.234 9.234 -1.392 1 95 101 ARG A O 1
ATOM 790 N N . GLN A 1 102 ? -13.68 11.367 -1.011 1 90.81 102 GLN A N 1
ATOM 791 C CA . GLN A 1 102 ? -14.672 11.516 0.048 1 90.81 102 GLN A CA 1
ATOM 792 C C . GLN A 1 102 ? -16.062 11.727 -0.533 1 90.81 102 GLN A C 1
ATOM 794 O O . GLN A 1 102 ? -16.203 12.258 -1.636 1 90.81 102 GLN A O 1
ATOM 799 N N . PRO A 1 103 ? -17.047 11.289 0.228 1 88.12 103 PRO A N 1
ATOM 800 C CA . PRO A 1 103 ? -18.406 11.547 -0.241 1 88.12 103 PRO A CA 1
ATOM 801 C C . PRO A 1 103 ? -18.672 13.023 -0.514 1 88.12 103 PRO A C 1
ATOM 803 O O . PRO A 1 103 ? -18.281 13.883 0.279 1 88.12 103 PRO A O 1
ATOM 806 N N . GLY A 1 104 ? -19.234 13.32 -1.658 1 90.38 104 GLY A N 1
ATOM 807 C CA . GLY A 1 104 ? -19.625 14.688 -1.963 1 90.38 104 GLY A CA 1
ATOM 808 C C . GLY A 1 104 ? -18.516 15.484 -2.629 1 90.38 104 GLY A C 1
ATOM 809 O O . GLY A 1 104 ? -18.734 16.609 -3.07 1 90.38 104 GLY A O 1
ATOM 810 N N . MET A 1 105 ? -17.422 14.969 -2.684 1 93.25 105 MET A N 1
ATOM 811 C CA . MET A 1 105 ? -16.281 15.656 -3.287 1 93.25 105 MET A CA 1
ATOM 812 C C . MET A 1 105 ? -16.422 15.695 -4.809 1 93.25 105 MET A C 1
ATOM 814 O O . MET A 1 105 ? -16.641 14.656 -5.438 1 93.25 105 MET A O 1
ATOM 818 N N . SER A 1 106 ? -16.219 16.844 -5.434 1 96.25 106 SER A N 1
ATOM 819 C CA . SER A 1 106 ? -16.281 16.984 -6.883 1 96.25 106 SER A CA 1
ATOM 820 C C . SER A 1 106 ? -15.008 16.438 -7.543 1 96.25 106 SER A C 1
ATOM 822 O O . SER A 1 106 ? -14.008 16.203 -6.867 1 96.25 106 SER A O 1
ATOM 824 N N . ASP A 1 107 ? -15.156 16.172 -8.867 1 96.25 107 ASP A N 1
ATOM 825 C CA . ASP A 1 107 ? -13.977 15.75 -9.625 1 96.25 107 ASP A CA 1
ATOM 826 C C . ASP A 1 107 ? -12.836 16.75 -9.461 1 96.25 107 ASP A C 1
ATOM 828 O O . ASP A 1 107 ? -11.68 16.359 -9.297 1 96.25 107 ASP A O 1
ATOM 832 N N . GLU A 1 108 ? -13.219 18.016 -9.477 1 97 108 GLU A N 1
ATOM 833 C CA . GLU A 1 108 ? -12.219 19.078 -9.383 1 97 108 GLU A CA 1
ATOM 834 C C . GLU A 1 108 ? -11.555 19.078 -8.008 1 97 108 GLU A C 1
ATOM 836 O O . GLU A 1 108 ? -10.336 19.25 -7.902 1 97 108 GLU A O 1
ATOM 841 N N . GLU A 1 109 ? -12.367 18.906 -7.02 1 95.69 109 GLU A N 1
ATOM 842 C CA . GLU A 1 109 ? -11.836 18.875 -5.66 1 95.69 109 GLU A CA 1
ATOM 843 C C . GLU A 1 109 ? -10.922 17.672 -5.461 1 95.69 109 GLU A C 1
ATOM 845 O O . GLU A 1 109 ? -9.859 17.781 -4.848 1 95.69 109 GLU A O 1
ATOM 850 N N . PHE A 1 110 ? -11.375 16.578 -5.988 1 97.19 110 PHE A N 1
ATOM 851 C CA . PHE A 1 110 ? -10.586 15.352 -5.875 1 97.19 110 PHE A CA 1
ATOM 852 C C . PHE A 1 110 ? -9.266 15.492 -6.625 1 97.19 110 PHE A C 1
ATOM 854 O O . PHE A 1 110 ? -8.219 15.086 -6.125 1 97.19 110 PHE A O 1
ATOM 861 N N . GLU A 1 111 ? -9.281 16.078 -7.781 1 97.25 111 GLU A N 1
ATOM 862 C CA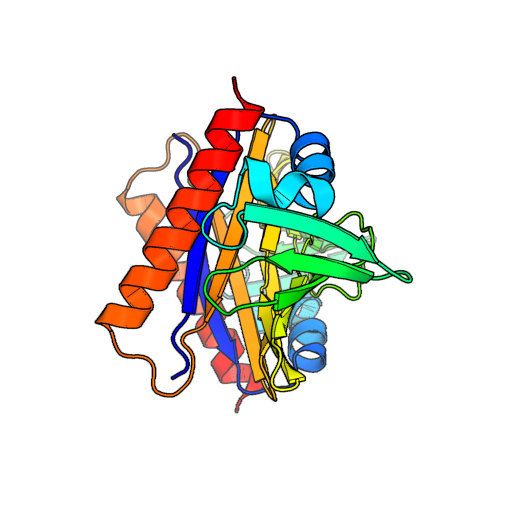 . GLU A 1 111 ? -8.07 16.328 -8.555 1 97.25 111 GLU A CA 1
ATOM 863 C C . GLU A 1 111 ? -7.117 17.25 -7.805 1 97.25 111 GLU A C 1
ATOM 865 O O . GLU A 1 111 ? -5.906 17.047 -7.797 1 97.25 111 GLU A O 1
ATOM 870 N N . ARG A 1 112 ? -7.637 18.25 -7.156 1 96.12 112 ARG A N 1
ATOM 871 C CA . ARG A 1 112 ? -6.82 19.172 -6.375 1 96.12 112 ARG A CA 1
ATOM 872 C C . ARG A 1 112 ? -6.156 18.453 -5.203 1 96.12 112 ARG A C 1
ATOM 874 O O . ARG A 1 112 ? -4.969 18.672 -4.934 1 96.12 112 ARG A O 1
ATOM 881 N N . ASP A 1 113 ? -6.941 17.656 -4.559 1 95.88 113 ASP A N 1
ATOM 882 C CA . ASP A 1 113 ? -6.418 16.906 -3.426 1 95.88 113 ASP A CA 1
ATOM 883 C C . ASP A 1 113 ? -5.293 15.961 -3.859 1 95.88 113 ASP A C 1
ATOM 885 O O . ASP A 1 113 ? -4.219 15.953 -3.254 1 95.88 113 ASP A O 1
ATOM 889 N N . THR A 1 114 ? -5.496 15.219 -4.926 1 98 114 THR A N 1
ATOM 890 C CA . THR A 1 114 ? -4.5 14.266 -5.406 1 98 114 THR A CA 1
ATOM 891 C C . THR A 1 114 ? -3.256 14.992 -5.91 1 98 114 THR A C 1
ATOM 893 O O . THR A 1 114 ? -2.135 14.5 -5.742 1 98 114 THR A O 1
ATOM 896 N N . THR A 1 115 ? -3.465 16.125 -6.508 1 98.19 115 THR A N 1
ATOM 897 C CA . THR A 1 115 ? -2.334 16.922 -6.961 1 98.19 115 THR A CA 1
ATOM 898 C C . THR A 1 115 ? -1.497 17.406 -5.777 1 98.19 115 THR A C 1
ATOM 900 O O . THR A 1 115 ? -0.266 17.359 -5.82 1 98.19 115 THR A O 1
ATOM 903 N N . ALA A 1 116 ? -2.148 17.859 -4.758 1 97.56 116 ALA A N 1
ATOM 904 C CA . ALA A 1 116 ? -1.457 18.328 -3.561 1 97.56 116 ALA A CA 1
ATOM 905 C C . ALA A 1 116 ? -0.673 17.203 -2.898 1 97.56 116 ALA A C 1
ATOM 907 O O . ALA A 1 116 ? 0.478 17.391 -2.496 1 97.56 116 ALA A O 1
ATOM 908 N N . VAL A 1 117 ? -1.315 16.031 -2.789 1 98.19 117 VAL A N 1
ATOM 909 C CA . VAL A 1 117 ? -0.652 14.875 -2.193 1 98.19 117 VAL A CA 1
ATOM 910 C C . VAL A 1 117 ? 0.562 14.484 -3.035 1 98.19 117 VAL A C 1
ATOM 912 O O . VAL A 1 117 ? 1.636 14.211 -2.496 1 98.19 117 VAL A O 1
ATOM 915 N N . GLN A 1 118 ? 0.399 14.461 -4.359 1 98.62 118 GLN A N 1
ATOM 916 C CA . GLN A 1 118 ? 1.518 14.133 -5.234 1 98.62 118 GLN A CA 1
ATOM 917 C C . GLN A 1 118 ? 2.67 15.117 -5.055 1 98.62 118 GLN A C 1
ATOM 919 O O . GLN A 1 118 ? 3.836 14.711 -5.02 1 98.62 118 GLN A O 1
ATOM 924 N N . ALA A 1 119 ? 2.342 16.375 -4.949 1 98.56 119 ALA A N 1
ATOM 925 C CA . ALA A 1 119 ? 3.363 17.406 -4.746 1 98.56 119 ALA A CA 1
ATOM 926 C C . ALA A 1 119 ? 4.125 17.172 -3.445 1 98.56 119 ALA A C 1
ATOM 928 O O . ALA A 1 119 ? 5.34 17.359 -3.389 1 98.56 119 ALA A O 1
ATOM 929 N N . ASP A 1 120 ? 3.391 16.797 -2.422 1 98.62 120 ASP A N 1
ATOM 930 C CA . ASP A 1 120 ? 4.023 16.5 -1.14 1 98.62 120 ASP A CA 1
ATOM 931 C C . ASP A 1 120 ? 4.992 15.328 -1.257 1 98.62 120 ASP A C 1
ATOM 933 O O . ASP A 1 120 ? 6.105 15.375 -0.725 1 98.62 120 ASP A O 1
ATOM 937 N N . LEU A 1 121 ? 4.633 14.234 -1.972 1 98.75 121 LEU A N 1
ATOM 938 C CA . LEU A 1 121 ? 5.504 13.078 -2.146 1 98.75 121 LEU A CA 1
ATOM 939 C C . LEU A 1 121 ? 6.762 13.453 -2.92 1 98.75 121 LEU A C 1
ATOM 941 O O . LEU A 1 121 ? 7.859 12.984 -2.598 1 98.75 121 LEU A O 1
ATOM 945 N N . VAL A 1 122 ? 6.602 14.297 -3.883 1 98.44 122 VAL A N 1
ATOM 946 C CA . VAL A 1 122 ? 7.73 14.758 -4.684 1 98.44 122 VAL A CA 1
ATOM 947 C C . VAL A 1 122 ? 8.648 15.625 -3.832 1 98.44 122 VAL A C 1
ATOM 949 O O . VAL A 1 122 ? 9.875 15.555 -3.957 1 98.44 122 VAL A O 1
ATOM 952 N N . ALA A 1 123 ? 8.031 16.469 -2.99 1 98.5 123 ALA A N 1
ATOM 953 C CA . ALA A 1 123 ? 8.828 17.281 -2.074 1 98.5 123 ALA A CA 1
ATOM 954 C C . ALA A 1 123 ? 9.664 16.406 -1.146 1 98.5 123 ALA A C 1
ATOM 956 O O . ALA A 1 123 ? 10.844 16.688 -0.91 1 98.5 123 ALA A O 1
ATOM 957 N N . LEU A 1 124 ? 9.086 15.352 -0.607 1 98.75 124 LEU A N 1
ATOM 958 C CA . LEU A 1 124 ? 9.82 14.414 0.238 1 98.75 124 LEU A CA 1
ATOM 959 C C . LEU A 1 124 ? 11 13.812 -0.513 1 98.75 124 LEU A C 1
ATOM 961 O O . LEU A 1 124 ? 12.109 13.742 0.022 1 98.75 124 LEU A O 1
ATOM 965 N N . LYS A 1 125 ? 10.742 13.367 -1.745 1 98.56 125 LYS A N 1
ATOM 966 C CA . LYS A 1 125 ? 11.797 12.844 -2.604 1 98.56 125 LYS A CA 1
ATOM 967 C C . LYS A 1 125 ? 12.938 13.852 -2.744 1 98.56 125 LYS A C 1
ATOM 969 O O . LYS A 1 125 ? 14.102 13.508 -2.541 1 98.56 125 LYS A O 1
ATOM 974 N N . GLY A 1 126 ? 12.555 15.07 -3.111 1 98.31 126 GLY A N 1
ATOM 975 C CA . GLY A 1 126 ? 13.578 16.094 -3.281 1 98.31 126 GLY A CA 1
ATOM 976 C C . GLY A 1 126 ? 14.398 16.328 -2.029 1 98.31 126 GLY A C 1
ATOM 977 O O . GLY A 1 126 ? 15.617 16.469 -2.098 1 98.31 126 GLY A O 1
ATOM 978 N N . LEU A 1 127 ? 13.719 16.375 -0.962 1 98.38 127 LEU A N 1
ATOM 979 C CA . LEU A 1 127 ? 14.359 16.625 0.322 1 98.38 127 LEU A CA 1
ATOM 980 C C . LEU A 1 127 ? 15.344 15.516 0.667 1 98.38 127 LEU A C 1
ATOM 982 O O . LEU A 1 127 ? 16.469 15.797 1.092 1 98.38 127 LEU A O 1
ATOM 986 N N . LEU A 1 128 ? 15.031 14.25 0.485 1 98.25 128 LEU A N 1
ATOM 987 C CA . LEU A 1 128 ? 15.82 13.125 0.966 1 98.25 128 LEU A CA 1
ATOM 988 C C . LEU A 1 128 ? 16.922 12.773 -0.023 1 98.25 128 LEU A C 1
ATOM 990 O O . LEU A 1 128 ? 17.906 12.117 0.341 1 98.25 128 LEU A O 1
ATOM 994 N N . GLU A 1 129 ? 16.781 13.148 -1.245 1 97.88 129 GLU A N 1
ATOM 995 C CA . GLU A 1 129 ? 17.797 12.875 -2.246 1 97.88 129 GLU A CA 1
ATOM 996 C C . GLU A 1 129 ? 18.766 14.062 -2.385 1 97.88 129 GLU A C 1
ATOM 998 O O . GLU A 1 129 ? 19.719 14.008 -3.164 1 97.88 129 GLU A O 1
ATOM 1003 N N . SER A 1 130 ? 18.516 15.148 -1.782 1 90.62 130 SER A N 1
ATOM 1004 C CA . SER A 1 130 ? 19.375 16.312 -1.841 1 90.62 130 SER A CA 1
ATOM 1005 C C . SER A 1 130 ? 20.719 16.062 -1.145 1 90.62 130 SER A C 1
ATOM 1007 O O . SER A 1 130 ? 20.797 15.195 -0.265 1 90.62 130 SER A O 1
ATOM 1009 N N . MET B 1 1 ? 13.844 5.875 -14.852 1 48.91 1 MET B N 1
ATOM 1010 C CA . MET B 1 1 ? 12.836 6.062 -13.805 1 48.91 1 MET B CA 1
ATOM 1011 C C . MET B 1 1 ? 11.953 4.824 -13.672 1 48.91 1 MET B C 1
ATOM 1013 O O . MET B 1 1 ? 11.422 4.328 -14.664 1 48.91 1 MET B O 1
ATOM 1017 N N . ASP B 1 2 ? 12.203 3.98 -12.609 1 63.97 2 ASP B N 1
ATOM 1018 C CA . ASP B 1 2 ? 11.508 2.701 -12.523 1 63.97 2 ASP B CA 1
ATOM 1019 C C . ASP B 1 2 ? 9.992 2.904 -12.453 1 63.97 2 ASP B C 1
ATOM 1021 O O . ASP B 1 2 ? 9.508 3.721 -11.664 1 63.97 2 ASP B O 1
ATOM 1025 N N . ASP B 1 3 ? 9.367 2.52 -13.492 1 88.44 3 ASP B N 1
ATOM 1026 C CA . ASP B 1 3 ? 7.93 2.631 -13.711 1 88.44 3 ASP B CA 1
ATOM 1027 C C . ASP B 1 3 ? 7.168 1.601 -12.883 1 88.44 3 ASP B C 1
ATOM 1029 O O . ASP B 1 3 ? 7.602 0.455 -12.75 1 88.44 3 ASP B O 1
ATOM 1033 N N . SER B 1 4 ? 6.227 2.113 -12.086 1 96.94 4 SER B N 1
ATOM 1034 C CA . SER B 1 4 ? 5.348 1.207 -11.352 1 96.94 4 SER B CA 1
ATOM 1035 C C . SER B 1 4 ? 3.881 1.564 -11.57 1 96.94 4 SER B C 1
ATOM 1037 O O . SER B 1 4 ? 3.559 2.701 -11.922 1 96.94 4 SER B O 1
ATOM 1039 N N . ARG B 1 5 ? 3.055 0.555 -11.508 1 97.62 5 ARG B N 1
ATOM 1040 C CA . ARG B 1 5 ? 1.605 0.727 -11.453 1 97.62 5 ARG B CA 1
ATOM 1041 C C . ARG B 1 5 ? 1.033 0.165 -10.156 1 97.62 5 ARG B C 1
ATOM 1043 O O . ARG B 1 5 ? 1.41 -0.927 -9.727 1 97.62 5 ARG B O 1
ATOM 1050 N N . HIS B 1 6 ? 0.225 0.978 -9.539 1 98.38 6 HIS B N 1
ATOM 1051 C CA . HIS B 1 6 ? -0.452 0.546 -8.32 1 98.38 6 HIS B CA 1
ATOM 1052 C C . HIS B 1 6 ? -1.918 0.225 -8.586 1 98.38 6 HIS B C 1
ATOM 1054 O O . HIS B 1 6 ? -2.756 1.128 -8.641 1 98.38 6 HIS B O 1
ATOM 1060 N N . LEU B 1 7 ? -2.201 -1.059 -8.68 1 98.5 7 LEU B N 1
ATOM 1061 C CA . LEU B 1 7 ? -3.52 -1.561 -9.055 1 98.5 7 LEU B CA 1
ATOM 1062 C C . LEU B 1 7 ? -4.332 -1.917 -7.812 1 98.5 7 LEU B C 1
ATOM 1064 O O . LEU B 1 7 ? -3.77 -2.262 -6.773 1 98.5 7 LEU B O 1
ATOM 1068 N N . SER B 1 8 ? -5.633 -1.794 -7.969 1 98.5 8 SER B N 1
ATOM 1069 C CA . SER B 1 8 ? -6.426 -2.066 -6.773 1 98.5 8 SER B CA 1
ATOM 1070 C C . SER B 1 8 ? -7.832 -2.523 -7.137 1 98.5 8 SER B C 1
ATOM 1072 O O . SER B 1 8 ? -8.258 -2.396 -8.289 1 98.5 8 SER B O 1
ATOM 1074 N N . ALA B 1 9 ? -8.469 -3.123 -6.246 1 98.25 9 ALA B N 1
ATOM 1075 C CA . ALA B 1 9 ? -9.891 -3.455 -6.289 1 98.25 9 ALA B CA 1
ATOM 1076 C C . ALA B 1 9 ? -10.539 -3.246 -4.926 1 98.25 9 ALA B C 1
ATOM 1078 O O . ALA B 1 9 ? -9.984 -3.641 -3.896 1 98.25 9 ALA B O 1
ATOM 1079 N N . HIS B 1 10 ? -11.672 -2.57 -4.926 1 97.81 10 HIS B N 1
ATOM 1080 C CA . HIS B 1 10 ? -12.469 -2.5 -3.707 1 97.81 10 HIS B CA 1
ATOM 1081 C C . HIS B 1 10 ? -13.273 -3.783 -3.5 1 97.81 10 HIS B C 1
ATOM 1083 O O . HIS B 1 10 ? -13.836 -4.328 -4.449 1 97.81 10 HIS B O 1
ATOM 1089 N N . ILE B 1 11 ? -13.25 -4.258 -2.326 1 98.31 11 ILE B N 1
ATOM 1090 C CA . ILE B 1 11 ? -13.984 -5.469 -1.97 1 98.31 11 ILE B CA 1
ATOM 1091 C C . ILE B 1 11 ? -14.922 -5.176 -0.806 1 98.31 11 ILE B C 1
ATOM 1093 O O . ILE B 1 11 ? -14.484 -4.75 0.265 1 98.31 11 ILE B O 1
ATOM 1097 N N . ASP B 1 12 ? -16.203 -5.457 -1.011 1 97.69 12 ASP B N 1
ATOM 1098 C CA . ASP B 1 12 ? -17.219 -5.188 0.002 1 97.69 12 ASP B CA 1
ATOM 1099 C C . ASP B 1 12 ? -17.281 -6.316 1.028 1 97.69 12 ASP B C 1
ATOM 1101 O O . ASP B 1 12 ? -18.328 -6.969 1.176 1 97.69 12 ASP B O 1
ATOM 1105 N N . ARG B 1 13 ? -16.266 -6.602 1.666 1 98.38 13 ARG B N 1
ATOM 1106 C CA . ARG B 1 13 ? -16.062 -7.539 2.768 1 98.38 13 ARG B CA 1
ATOM 1107 C C . ARG B 1 13 ? -15.117 -6.973 3.812 1 98.38 13 ARG B C 1
ATOM 1109 O O . ARG B 1 13 ? -14.25 -6.16 3.49 1 98.38 13 ARG B O 1
ATOM 1116 N N . PRO B 1 14 ? -15.273 -7.367 5.074 1 98.12 14 PRO B N 1
ATOM 1117 C CA . PRO B 1 14 ? -14.328 -6.906 6.094 1 98.12 14 PRO B CA 1
ATOM 1118 C C . PRO B 1 14 ? -12.875 -7.207 5.73 1 98.12 14 PRO B C 1
ATOM 1120 O O . PRO B 1 14 ? -12.57 -8.289 5.227 1 98.12 14 PRO B O 1
ATOM 1123 N N . ALA B 1 15 ? -11.984 -6.285 5.969 1 98.5 15 ALA B N 1
ATOM 1124 C CA . ALA B 1 15 ? -10.578 -6.363 5.578 1 98.5 15 ALA B CA 1
ATOM 1125 C C . ALA B 1 15 ? -9.93 -7.641 6.109 1 98.5 15 ALA B C 1
ATOM 1127 O O . ALA B 1 15 ? -9.148 -8.281 5.41 1 98.5 15 ALA B O 1
ATOM 1128 N N . ARG B 1 16 ? -10.242 -7.961 7.359 1 98.12 16 ARG B N 1
ATOM 1129 C CA . ARG B 1 16 ? -9.633 -9.133 7.977 1 98.12 16 ARG B CA 1
ATOM 1130 C C . ARG B 1 16 ? -9.977 -10.398 7.207 1 98.12 16 ARG B C 1
ATOM 1132 O O . ARG B 1 16 ? -9.133 -11.281 7.035 1 98.12 16 ARG B O 1
ATOM 1139 N N . GLU B 1 17 ? -11.195 -10.508 6.738 1 98.5 17 GLU B N 1
ATOM 1140 C CA . GLU B 1 17 ? -11.617 -11.664 5.957 1 98.5 17 GLU B CA 1
ATOM 1141 C C . GLU B 1 17 ? -10.859 -11.75 4.633 1 98.5 17 GLU B C 1
ATOM 1143 O O . GLU B 1 17 ? -10.391 -12.82 4.246 1 98.5 17 GLU B O 1
ATOM 1148 N N . VAL B 1 18 ? -10.789 -10.602 3.959 1 98.81 18 VAL B N 1
ATOM 1149 C CA . VAL B 1 18 ? -10.086 -10.547 2.682 1 98.81 18 VAL B CA 1
ATOM 1150 C C . VAL B 1 18 ? -8.602 -10.867 2.895 1 98.81 18 VAL B C 1
ATOM 1152 O O . VAL B 1 18 ? -8.016 -11.633 2.131 1 98.81 18 VAL B O 1
ATOM 1155 N N . TYR B 1 19 ? -8.031 -10.328 3.924 1 98.88 19 TYR B N 1
ATOM 1156 C CA . TYR B 1 19 ? -6.637 -10.578 4.277 1 98.88 19 TYR B CA 1
ATOM 1157 C C . TYR B 1 19 ? -6.395 -12.062 4.508 1 98.88 19 TYR B C 1
ATOM 1159 O O . TYR B 1 19 ? -5.457 -12.641 3.945 1 98.88 19 TYR B O 1
ATOM 1167 N N . ASP B 1 20 ? -7.207 -12.672 5.305 1 98.75 20 ASP B N 1
ATOM 1168 C CA . ASP B 1 20 ? -7.023 -14.07 5.672 1 98.75 20 ASP B CA 1
ATOM 1169 C C . ASP B 1 20 ? -7.113 -14.977 4.445 1 98.75 20 ASP B C 1
ATOM 1171 O O . ASP B 1 20 ? -6.352 -15.938 4.324 1 98.75 20 ASP B O 1
ATOM 1175 N N . TYR B 1 21 ? -7.973 -14.688 3.598 1 98.81 21 TYR B N 1
ATOM 1176 C CA . TYR B 1 21 ? -8.148 -15.516 2.406 1 98.81 21 TYR B CA 1
ATOM 1177 C C . TYR B 1 21 ? -7 -15.297 1.423 1 98.81 21 TYR B C 1
ATOM 1179 O O . TYR B 1 21 ? -6.371 -16.25 0.97 1 98.81 21 TYR B O 1
ATOM 1187 N N . ALA B 1 22 ? -6.703 -14.016 1.141 1 98.75 22 ALA B N 1
ATOM 1188 C CA . ALA B 1 22 ? -5.758 -13.672 0.084 1 98.75 22 ALA B CA 1
ATOM 1189 C C . ALA B 1 22 ? -4.324 -13.984 0.505 1 98.75 22 ALA B C 1
ATOM 1191 O O . ALA B 1 22 ? -3.459 -14.219 -0.342 1 98.75 22 ALA B O 1
ATOM 1192 N N . SER B 1 23 ? -4.062 -14 1.804 1 98.69 23 SER B N 1
ATOM 1193 C CA . SER B 1 23 ? -2.699 -14.195 2.283 1 98.69 23 SER B CA 1
ATOM 1194 C C . SER B 1 23 ? -2.359 -15.68 2.379 1 98.69 23 SER B C 1
ATOM 1196 O O . SER B 1 23 ? -1.205 -16.047 2.607 1 98.69 23 SER B O 1
ATOM 1198 N N . ASN B 1 24 ? -3.285 -16.547 2.264 1 98.31 24 ASN B N 1
ATOM 1199 C CA . ASN B 1 24 ? -3.061 -17.984 2.266 1 98.31 24 ASN B CA 1
ATOM 1200 C C . ASN B 1 24 ? -2.719 -18.5 0.87 1 98.31 24 ASN B C 1
ATOM 1202 O O . ASN B 1 24 ? -3.59 -18.578 0.001 1 98.31 24 ASN B O 1
ATOM 1206 N N . PRO B 1 25 ? -1.507 -18.938 0.669 1 98.19 25 PRO B N 1
ATOM 1207 C CA . PRO B 1 25 ? -1.12 -19.344 -0.682 1 98.19 25 PRO B CA 1
ATOM 1208 C C . PRO B 1 25 ? -1.988 -20.484 -1.221 1 98.19 25 PRO B C 1
ATOM 1210 O O . PRO B 1 25 ? -2.189 -20.594 -2.434 1 98.19 25 PRO B O 1
ATOM 1213 N N . ALA B 1 26 ? -2.539 -21.234 -0.39 1 97.75 26 ALA B N 1
ATOM 1214 C CA . ALA B 1 26 ? -3.367 -22.359 -0.833 1 97.75 26 ALA B CA 1
ATOM 1215 C C . ALA B 1 26 ? -4.555 -21.875 -1.658 1 97.75 26 ALA B C 1
ATOM 1217 O O . ALA B 1 26 ? -5.121 -22.625 -2.447 1 97.75 26 ALA B O 1
ATOM 1218 N N . ASN B 1 27 ? -4.906 -20.641 -1.479 1 98.44 27 ASN B N 1
ATOM 1219 C CA . ASN B 1 27 ? -6.082 -20.094 -2.152 1 98.44 27 ASN B CA 1
ATOM 1220 C C . ASN B 1 27 ? -5.715 -19.422 -3.471 1 98.44 27 ASN B C 1
ATOM 1222 O O . ASN B 1 27 ? -6.594 -19.016 -4.238 1 98.44 27 ASN B O 1
ATOM 1226 N N . LEU B 1 28 ? -4.441 -19.297 -3.801 1 98.19 28 LEU B N 1
ATOM 1227 C CA . LEU B 1 28 ? -3.988 -18.5 -4.941 1 98.19 28 LEU B CA 1
ATOM 1228 C C . LEU B 1 28 ? -4.613 -19.016 -6.234 1 98.19 28 LEU B C 1
ATOM 1230 O O . LEU B 1 28 ? -5.113 -18.219 -7.039 1 98.19 28 LEU B O 1
ATOM 1234 N N . PRO B 1 29 ? -4.711 -20.328 -6.477 1 97.81 29 PRO B N 1
ATOM 1235 C CA . PRO B 1 29 ? -5.273 -20.797 -7.746 1 97.81 29 PRO B CA 1
ATOM 1236 C C . PRO B 1 29 ? -6.73 -20.375 -7.938 1 97.81 29 PRO B C 1
ATOM 1238 O O . PRO B 1 29 ? -7.211 -20.312 -9.07 1 97.81 29 PRO B O 1
ATOM 1241 N N . THR B 1 30 ? -7.418 -20.062 -6.836 1 97.69 30 THR B N 1
ATOM 1242 C CA . THR B 1 30 ? -8.844 -19.75 -6.914 1 97.69 30 THR B CA 1
ATOM 1243 C C . THR B 1 30 ? -9.055 -18.328 -7.422 1 97.69 30 THR B C 1
ATOM 1245 O O . THR B 1 30 ? -10.094 -18.031 -8.008 1 97.69 30 THR B O 1
ATOM 1248 N N . TRP B 1 31 ? -8.055 -17.5 -7.242 1 98.31 31 TRP B N 1
ATOM 1249 C CA . TRP B 1 31 ? -8.336 -16.109 -7.578 1 98.31 31 TRP B CA 1
ATOM 1250 C C . TRP B 1 31 ? -7.195 -15.5 -8.383 1 98.31 31 TRP B C 1
ATOM 1252 O O . TRP B 1 31 ? -7.348 -14.422 -8.969 1 98.31 31 TRP B O 1
ATOM 1262 N N . ALA B 1 32 ? -6.039 -16.125 -8.414 1 97.81 32 ALA B N 1
ATOM 1263 C CA . ALA B 1 32 ? -4.891 -15.602 -9.148 1 97.81 32 ALA B CA 1
ATOM 1264 C C . ALA B 1 32 ? -4.445 -16.578 -10.234 1 97.81 32 ALA B C 1
ATOM 1266 O O . ALA B 1 32 ? -3.281 -17 -10.258 1 97.81 32 ALA B O 1
ATOM 1267 N N . PRO B 1 33 ? -5.309 -16.859 -11.195 1 94.81 33 PRO B N 1
ATOM 1268 C CA . PRO B 1 33 ? -4.93 -17.797 -12.25 1 94.81 33 PRO B CA 1
ATOM 1269 C C . PRO B 1 33 ? -3.795 -17.281 -13.125 1 94.81 33 PRO B C 1
ATOM 1271 O O . PRO B 1 33 ? -3.111 -18.062 -13.789 1 94.81 33 PRO B O 1
ATOM 1274 N N . GLY B 1 34 ? -3.658 -16 -13.148 1 94.25 34 GLY B N 1
ATOM 1275 C CA . GLY B 1 34 ? -2.525 -15.445 -13.867 1 94.25 34 GLY B CA 1
ATOM 1276 C C . GLY B 1 34 ? -1.187 -15.836 -13.266 1 94.25 34 GLY B C 1
ATOM 1277 O O . GLY B 1 34 ? -0.157 -15.781 -13.945 1 94.25 34 GLY B O 1
ATOM 1278 N N . LEU B 1 35 ? -1.171 -16.188 -12.023 1 95.75 35 LEU B N 1
ATOM 1279 C CA . LEU B 1 35 ? 0.047 -16.562 -11.32 1 95.75 35 LEU B CA 1
ATOM 1280 C C . LEU B 1 35 ? 0.222 -18.078 -11.336 1 95.75 35 LEU B C 1
ATOM 1282 O O . LEU B 1 35 ? 1.308 -18.578 -11.641 1 95.75 35 LEU B O 1
ATOM 1286 N N . CYS B 1 36 ? -0.87 -18.781 -11.016 1 96.38 36 CYS B N 1
ATOM 1287 C CA . CYS B 1 36 ? -0.722 -20.234 -10.93 1 96.38 36 CYS B CA 1
ATOM 1288 C C . CYS B 1 36 ? -2.072 -20.922 -11.055 1 96.38 36 CYS B C 1
ATOM 1290 O O . CYS B 1 36 ? -3.109 -20.344 -10.742 1 96.38 36 CYS B O 1
ATOM 1292 N N . THR B 1 37 ? -1.953 -22.188 -11.422 1 95.62 37 THR B N 1
ATOM 1293 C CA . THR B 1 37 ? -3.154 -22.984 -11.602 1 95.62 37 THR B CA 1
ATOM 1294 C C . THR B 1 37 ? -3.248 -24.062 -10.531 1 95.62 37 THR B C 1
ATOM 1296 O O . THR B 1 37 ? -4.312 -24.656 -10.32 1 95.62 37 THR B O 1
ATOM 1299 N N . ALA B 1 38 ? -2.184 -24.359 -9.953 1 97 38 ALA B N 1
ATOM 1300 C CA . ALA B 1 38 ? -2.096 -25.344 -8.867 1 97 38 ALA B CA 1
ATOM 1301 C C . ALA B 1 38 ? -0.984 -24.969 -7.887 1 97 38 ALA B C 1
ATOM 1303 O O . ALA B 1 38 ? -0.017 -24.297 -8.258 1 97 38 ALA B O 1
ATOM 1304 N N . ILE B 1 39 ? -1.171 -25.406 -6.645 1 98.06 39 ILE B N 1
ATOM 1305 C CA . ILE B 1 39 ? -0.167 -25.125 -5.625 1 98.06 39 ILE B CA 1
ATOM 1306 C C . ILE B 1 39 ? -0.183 -26.234 -4.57 1 98.06 39 ILE B C 1
ATOM 1308 O O . ILE B 1 39 ? -1.242 -26.781 -4.246 1 98.06 39 ILE B O 1
ATOM 1312 N N . GLU B 1 40 ? 0.982 -26.562 -4.055 1 97.56 40 GLU B N 1
ATOM 1313 C CA . GLU B 1 40 ? 1.124 -27.578 -3.016 1 97.56 40 GLU B CA 1
ATOM 1314 C C . GLU B 1 40 ? 2.199 -27.188 -2.006 1 97.56 40 GLU B C 1
ATOM 1316 O O . GLU B 1 40 ? 3.104 -26.406 -2.32 1 97.56 40 GLU B O 1
ATOM 1321 N N . HIS B 1 41 ? 2.008 -27.672 -0.821 1 97.31 41 HIS B N 1
ATOM 1322 C CA . HIS B 1 41 ? 3.016 -27.484 0.216 1 97.31 41 HIS B CA 1
ATOM 1323 C C . HIS B 1 41 ? 3.998 -28.641 0.248 1 97.31 41 HIS B C 1
ATOM 1325 O O . HIS B 1 41 ? 3.639 -29.75 0.648 1 97.31 41 HIS B O 1
ATOM 1331 N N . VAL B 1 42 ? 5.254 -28.375 -0.193 1 95.69 42 VAL B N 1
ATOM 1332 C CA . VAL B 1 42 ? 6.281 -29.406 -0.301 1 95.69 42 VAL B CA 1
ATOM 1333 C C . VAL B 1 42 ? 7.488 -29.031 0.559 1 95.69 42 VAL B C 1
ATOM 1335 O O . VAL B 1 42 ? 8.109 -27.984 0.343 1 95.69 42 VAL B O 1
ATOM 1338 N N . ASP B 1 43 ? 7.828 -29.875 1.582 1 95 43 ASP B N 1
ATOM 1339 C CA . ASP B 1 43 ? 9.008 -29.703 2.428 1 95 43 ASP B CA 1
ATOM 1340 C C . ASP B 1 43 ? 9.031 -28.297 3.041 1 95 43 ASP B C 1
ATOM 1342 O O . ASP B 1 43 ? 10.047 -27.594 2.955 1 95 43 ASP B O 1
ATOM 1346 N N . GLY B 1 44 ? 7.941 -27.781 3.424 1 95.5 44 GLY B N 1
ATOM 1347 C CA . GLY B 1 44 ? 7.844 -26.531 4.145 1 95.5 44 GLY B CA 1
ATOM 1348 C C . GLY B 1 44 ? 7.723 -25.328 3.225 1 95.5 44 GLY B C 1
ATOM 1349 O O . GLY B 1 44 ? 7.719 -24.188 3.688 1 95.5 44 GLY B O 1
ATOM 1350 N N . GLN B 1 45 ? 7.578 -25.656 1.922 1 97.19 45 GLN B N 1
ATOM 1351 C CA . GLN B 1 45 ? 7.488 -24.562 0.964 1 97.19 45 GLN B CA 1
ATOM 1352 C C . GLN B 1 45 ? 6.234 -24.688 0.105 1 97.19 45 GLN B C 1
ATOM 1354 O O . GLN B 1 45 ? 5.801 -25.797 -0.217 1 97.19 45 GLN B O 1
ATOM 1359 N N . TRP B 1 46 ? 5.703 -23.516 -0.253 1 98.44 46 TRP B N 1
ATOM 1360 C CA . TRP B 1 46 ? 4.633 -23.5 -1.246 1 98.44 46 TRP B CA 1
ATOM 1361 C C . TRP B 1 46 ? 5.203 -23.516 -2.66 1 98.44 46 TRP B C 1
ATOM 1363 O O . TRP B 1 46 ? 5.918 -22.594 -3.059 1 98.44 46 TRP B O 1
ATOM 1373 N N . VAL B 1 47 ? 4.891 -24.578 -3.344 1 98.44 47 VAL B N 1
ATOM 1374 C CA . VAL B 1 47 ? 5.34 -24.75 -4.719 1 98.44 47 VAL B CA 1
ATOM 1375 C C . VAL B 1 47 ? 4.141 -24.719 -5.664 1 98.44 47 VAL B C 1
ATOM 1377 O O . VAL B 1 47 ? 3.15 -25.422 -5.445 1 98.44 47 VAL B O 1
ATOM 1380 N N . ALA B 1 48 ? 4.258 -23.891 -6.73 1 98.25 48 ALA B N 1
ATOM 1381 C CA . ALA B 1 48 ? 3.113 -23.719 -7.625 1 98.25 48 ALA B CA 1
ATOM 1382 C C . ALA B 1 48 ? 3.521 -23.922 -9.078 1 98.25 48 ALA B C 1
ATOM 1384 O O . ALA B 1 48 ? 4.684 -23.734 -9.438 1 98.25 48 ALA B O 1
ATOM 1385 N N . GLU B 1 49 ? 2.555 -24.344 -9.859 1 97.19 49 GLU B N 1
ATOM 1386 C CA . GLU B 1 49 ? 2.691 -24.391 -11.312 1 97.19 49 GLU B CA 1
ATOM 1387 C C . GLU B 1 49 ? 2.25 -23.062 -11.938 1 97.19 49 GLU B C 1
ATOM 1389 O O . GLU B 1 49 ? 1.107 -22.641 -11.758 1 97.19 49 GLU B O 1
ATOM 1394 N N . SER B 1 50 ? 3.182 -22.469 -12.664 1 95.44 50 SER B N 1
ATOM 1395 C CA . SER B 1 50 ? 2.924 -21.156 -13.242 1 95.44 50 SER B CA 1
ATOM 1396 C C . SER B 1 50 ? 3.324 -21.125 -14.711 1 95.44 50 SER B C 1
ATOM 1398 O O . SER B 1 50 ? 3.963 -22.047 -15.219 1 95.44 50 SER B O 1
ATOM 1400 N N . PRO B 1 51 ? 2.881 -20.078 -15.453 1 90.31 51 PRO B N 1
ATOM 1401 C CA . PRO B 1 51 ? 3.34 -19.906 -16.844 1 90.31 51 PRO B CA 1
ATOM 1402 C C . PRO B 1 51 ? 4.863 -19.859 -16.953 1 90.31 51 PRO B C 1
ATOM 1404 O O . PRO B 1 51 ? 5.418 -20.141 -18.016 1 90.31 51 PRO B O 1
ATOM 1407 N N . MET B 1 52 ? 5.566 -19.516 -15.875 1 89.81 52 MET B N 1
ATOM 1408 C CA . MET B 1 52 ? 7.023 -19.422 -15.836 1 89.81 52 MET B CA 1
ATOM 1409 C C . MET B 1 52 ? 7.637 -20.766 -15.406 1 89.81 52 MET B C 1
ATOM 1411 O O . MET B 1 52 ? 8.852 -20.859 -15.219 1 89.81 52 MET B O 1
ATOM 1415 N N . GLY B 1 53 ? 6.824 -21.75 -15.281 1 94.06 53 GLY B N 1
ATOM 1416 C CA . GLY B 1 53 ? 7.273 -23.016 -14.711 1 94.06 53 GLY B CA 1
ATOM 1417 C C . GLY B 1 53 ? 6.988 -23.141 -13.227 1 94.06 53 GLY B C 1
ATOM 1418 O O . GLY B 1 53 ? 6.047 -22.516 -12.719 1 94.06 53 GLY B O 1
ATOM 1419 N N . ARG B 1 54 ? 7.809 -23.953 -12.594 1 95.88 54 ARG B N 1
ATOM 1420 C CA . ARG B 1 54 ? 7.648 -24.156 -11.164 1 95.88 54 ARG B CA 1
ATOM 1421 C C . ARG B 1 54 ? 8.195 -22.953 -10.375 1 95.88 54 ARG B C 1
ATOM 1423 O O . ARG B 1 54 ? 9.32 -22.516 -10.609 1 95.88 54 ARG B O 1
ATOM 1430 N N . ILE B 1 55 ? 7.391 -22.531 -9.461 1 98.19 55 ILE B N 1
ATOM 1431 C CA . ILE B 1 55 ? 7.816 -21.375 -8.664 1 98.19 55 ILE B CA 1
ATOM 1432 C C . ILE B 1 55 ? 7.598 -21.672 -7.18 1 98.19 55 ILE B C 1
ATOM 1434 O O . ILE B 1 55 ? 6.766 -22.5 -6.82 1 98.19 55 ILE B O 1
ATOM 1438 N N . VAL B 1 56 ? 8.391 -21 -6.383 1 98.5 56 VAL B N 1
ATOM 1439 C CA . VAL B 1 56 ? 8.211 -21.031 -4.934 1 98.5 56 VAL B CA 1
ATOM 1440 C C . VAL B 1 56 ? 7.637 -19.688 -4.461 1 98.5 56 VAL B C 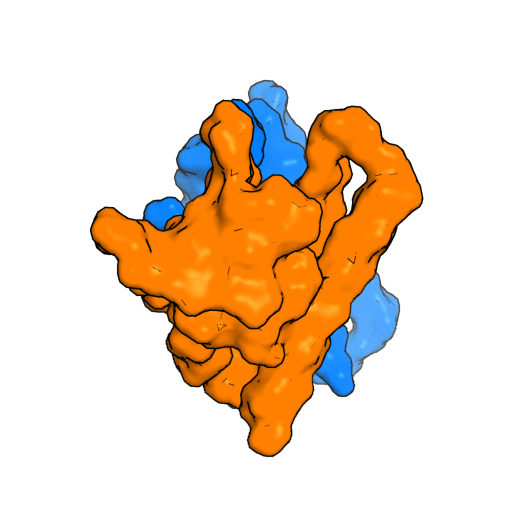1
ATOM 1442 O O . VAL B 1 56 ? 8.102 -18.625 -4.879 1 98.5 56 VAL B O 1
ATOM 1445 N N . ILE B 1 57 ? 6.621 -19.766 -3.617 1 98.62 57 ILE B N 1
ATOM 1446 C CA . ILE B 1 57 ? 5.945 -18.562 -3.143 1 98.62 57 ILE B CA 1
ATOM 1447 C C . ILE B 1 57 ? 6.109 -18.453 -1.63 1 98.62 57 ILE B C 1
ATOM 1449 O O . ILE B 1 57 ? 5.836 -19.406 -0.893 1 98.62 57 ILE B O 1
ATOM 1453 N N . VAL B 1 58 ? 6.57 -17.312 -1.157 1 98.44 58 VAL B N 1
ATOM 1454 C CA . VAL B 1 58 ? 6.656 -17 0.264 1 98.44 58 VAL B CA 1
ATOM 1455 C C . VAL B 1 58 ? 5.91 -15.695 0.549 1 98.44 58 VAL B C 1
ATOM 1457 O O . VAL B 1 58 ? 6.266 -14.641 0.014 1 98.44 58 VAL B O 1
ATOM 1460 N N . VAL B 1 59 ? 4.898 -15.812 1.373 1 98.44 59 VAL B N 1
ATOM 1461 C CA . VAL B 1 59 ? 4.098 -14.648 1.734 1 98.44 59 VAL B CA 1
ATOM 1462 C C . VAL B 1 59 ? 4.637 -14.031 3.023 1 98.44 59 VAL B C 1
ATOM 1464 O O . VAL B 1 59 ? 5.172 -14.742 3.879 1 98.44 59 VAL B O 1
ATOM 1467 N N . ALA B 1 60 ? 4.488 -12.758 3.158 1 98.62 60 ALA B N 1
ATOM 1468 C CA . ALA B 1 60 ? 4.887 -12.055 4.375 1 98.62 60 ALA B CA 1
ATOM 1469 C C . ALA B 1 60 ? 4.285 -12.719 5.613 1 98.62 60 ALA B C 1
ATOM 1471 O O . ALA B 1 60 ? 3.17 -13.242 5.562 1 98.62 60 ALA B O 1
ATOM 1472 N N . PRO B 1 61 ? 5 -12.656 6.734 1 98.19 61 PRO B N 1
ATOM 1473 C CA . PRO B 1 61 ? 4.41 -13.18 7.973 1 98.19 61 PRO B CA 1
ATOM 1474 C C . PRO B 1 61 ? 3.139 -12.438 8.375 1 98.19 61 PRO B C 1
ATOM 1476 O O . PRO B 1 61 ? 2.947 -11.281 8.008 1 98.19 61 PRO B O 1
ATOM 1479 N N . PRO B 1 62 ? 2.316 -13.211 9.125 1 97.94 62 PRO B N 1
ATOM 1480 C CA . PRO B 1 62 ? 1.09 -12.547 9.578 1 97.94 62 PRO B CA 1
ATOM 1481 C C . PRO B 1 62 ? 1.359 -11.219 10.281 1 97.94 62 PRO B C 1
ATOM 1483 O O . PRO B 1 62 ? 2.33 -11.094 11.031 1 97.94 62 PRO B O 1
ATOM 1486 N N . ASN B 1 63 ? 0.566 -10.211 10.008 1 98.56 63 ASN B N 1
ATOM 1487 C CA . ASN B 1 63 ? 0.715 -8.883 10.594 1 98.56 63 ASN B CA 1
ATOM 1488 C C . ASN B 1 63 ? -0.624 -8.156 10.68 1 98.56 63 ASN B C 1
ATOM 1490 O O . ASN B 1 63 ? -1.599 -8.562 10.047 1 98.56 63 ASN B O 1
ATOM 1494 N N . GLU B 1 64 ? -0.673 -7.066 11.414 1 97.31 64 GLU B N 1
ATOM 1495 C CA . GLU B 1 64 ? -1.915 -6.336 11.648 1 97.31 64 GLU B CA 1
ATOM 1496 C C . GLU B 1 64 ? -2.068 -5.18 10.664 1 97.31 64 GLU B C 1
ATOM 1498 O O . GLU B 1 64 ? -3.029 -4.41 10.75 1 97.31 64 GLU B O 1
ATOM 1503 N N . PHE B 1 65 ? -1.171 -5.027 9.695 1 98.62 65 PHE B N 1
ATOM 1504 C CA . PHE B 1 65 ? -1.157 -3.861 8.82 1 98.62 65 PHE B CA 1
ATOM 1505 C C . PHE B 1 65 ? -1.695 -4.219 7.438 1 98.62 65 PHE B C 1
ATOM 1507 O O . PHE B 1 65 ? -1.706 -3.377 6.535 1 98.62 65 PHE B O 1
ATOM 1514 N N . GLY B 1 66 ? -2.096 -5.492 7.25 1 98.75 66 GLY B N 1
ATOM 1515 C CA . GLY B 1 66 ? -2.736 -5.926 6.02 1 98.75 66 GLY B CA 1
ATOM 1516 C C . GLY B 1 66 ? -1.749 -6.234 4.91 1 98.75 66 GLY B C 1
ATOM 1517 O O . GLY B 1 66 ? -2.143 -6.418 3.754 1 98.75 66 GLY B O 1
ATOM 1518 N N . VAL B 1 67 ? -0.438 -6.27 5.277 1 98.88 67 VAL B N 1
ATOM 1519 C CA . VAL B 1 67 ? 0.582 -6.496 4.258 1 98.88 67 VAL B CA 1
ATOM 1520 C C . VAL B 1 67 ? 0.638 -7.98 3.902 1 98.88 67 VAL B C 1
ATOM 1522 O O . VAL B 1 67 ? 0.76 -8.836 4.785 1 98.88 67 VAL B O 1
ATOM 1525 N N . ILE B 1 68 ? 0.48 -8.234 2.637 1 98.88 68 ILE B N 1
ATOM 1526 C CA . ILE B 1 68 ? 0.566 -9.609 2.154 1 98.88 68 ILE B CA 1
ATOM 1527 C C . ILE B 1 68 ? 1.589 -9.695 1.023 1 98.88 68 ILE B C 1
ATOM 1529 O O . ILE B 1 68 ? 1.375 -10.406 0.039 1 98.88 68 ILE B O 1
ATOM 1533 N N . ASP B 1 69 ? 2.615 -8.883 1.111 1 98.81 69 ASP B N 1
ATOM 1534 C CA . ASP B 1 69 ? 3.711 -9.039 0.158 1 98.81 69 ASP B CA 1
ATOM 1535 C C . ASP B 1 69 ? 4.051 -10.508 -0.055 1 98.81 69 ASP B C 1
ATOM 1537 O O . ASP B 1 69 ? 3.924 -11.32 0.864 1 98.81 69 ASP B O 1
ATOM 1541 N N . HIS B 1 70 ? 4.57 -10.797 -1.269 1 98.69 70 HIS B N 1
ATOM 1542 C CA . HIS B 1 70 ? 5.016 -12.164 -1.477 1 98.69 70 HIS B CA 1
ATOM 1543 C C . HIS B 1 70 ? 6.164 -12.227 -2.479 1 98.69 70 HIS B C 1
ATOM 1545 O O . HIS B 1 70 ? 6.246 -11.398 -3.389 1 98.69 70 HIS B O 1
ATOM 1551 N N . ASP B 1 71 ? 7.008 -13.141 -2.209 1 98.31 71 ASP B N 1
ATOM 1552 C CA . ASP B 1 71 ? 8.133 -13.43 -3.094 1 98.31 71 ASP B CA 1
ATOM 1553 C C . ASP B 1 71 ? 7.832 -14.633 -3.992 1 98.31 71 ASP B C 1
ATOM 1555 O O . ASP B 1 71 ? 7.266 -15.625 -3.537 1 98.31 71 ASP B O 1
ATOM 1559 N N . VAL B 1 72 ? 8.086 -14.445 -5.191 1 98 72 VAL B N 1
ATOM 1560 C CA . VAL B 1 72 ? 7.996 -15.531 -6.168 1 98 72 VAL B CA 1
ATOM 1561 C C . VAL B 1 72 ? 9.391 -15.867 -6.695 1 98 72 VAL B C 1
ATOM 1563 O O . VAL B 1 72 ? 10.047 -15.023 -7.309 1 98 72 VAL B O 1
ATOM 1566 N N . THR B 1 73 ? 9.828 -17.047 -6.406 1 98.12 73 THR B N 1
ATOM 1567 C CA . THR B 1 73 ? 11.125 -17.5 -6.891 1 98.12 73 THR B CA 1
ATOM 1568 C C . THR B 1 73 ? 10.953 -18.484 -8.039 1 98.12 73 THR B C 1
ATOM 1570 O O . THR B 1 73 ? 10.227 -19.484 -7.906 1 98.12 73 THR B O 1
ATOM 1573 N N . VAL B 1 74 ? 11.656 -18.188 -9.148 1 96.69 74 VAL B N 1
ATOM 1574 C CA . VAL B 1 74 ? 11.555 -19.047 -10.32 1 96.69 74 VAL B CA 1
ATOM 1575 C C . VAL B 1 74 ? 12.688 -20.078 -10.312 1 96.69 74 VAL B C 1
ATOM 1577 O O . VAL B 1 74 ? 13.539 -20.062 -9.414 1 96.69 74 VAL B O 1
ATOM 1580 N N . GLU B 1 75 ? 12.695 -20.922 -11.297 1 94.81 75 GLU B N 1
ATOM 1581 C CA . GLU B 1 75 ? 13.633 -22.031 -11.352 1 94.81 75 GLU B CA 1
ATOM 1582 C C . GLU B 1 75 ? 15.07 -21.547 -11.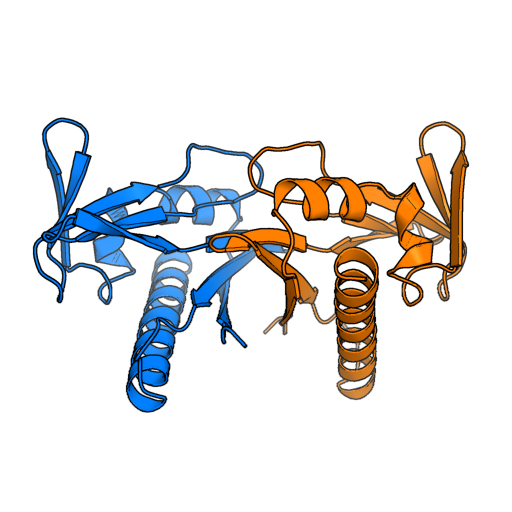43 1 94.81 75 GLU B C 1
ATOM 1584 O O . GLU B 1 75 ? 15.984 -22.172 -10.898 1 94.81 75 GLU B O 1
ATOM 1589 N N . SER B 1 76 ? 15.297 -20.453 -12.062 1 95.19 76 SER B N 1
ATOM 1590 C CA . SER B 1 76 ? 16.641 -19.891 -12.211 1 95.19 76 SER B CA 1
ATOM 1591 C C . SER B 1 76 ? 17.203 -19.453 -10.867 1 95.19 76 SER B C 1
ATOM 1593 O O . SER B 1 76 ? 18.406 -19.203 -10.742 1 95.19 76 SER B O 1
ATOM 1595 N N . GLY B 1 77 ? 16.375 -19.297 -9.836 1 95.62 77 GLY B N 1
ATOM 1596 C CA . GLY B 1 77 ? 16.766 -18.781 -8.531 1 95.62 77 GLY B CA 1
ATOM 1597 C C . GLY B 1 77 ? 16.469 -17.312 -8.344 1 95.62 77 GLY B C 1
ATOM 1598 O O . GLY B 1 77 ? 16.562 -16.797 -7.227 1 95.62 77 GLY B O 1
ATOM 1599 N N . GLU B 1 78 ? 16.094 -16.672 -9.492 1 95 78 GLU B N 1
ATOM 1600 C CA . GLU B 1 78 ? 15.695 -15.273 -9.383 1 95 78 GLU B CA 1
ATOM 1601 C C . GLU B 1 78 ? 14.414 -15.117 -8.578 1 95 78 GLU B C 1
ATOM 1603 O O . GLU B 1 78 ? 13.469 -15.898 -8.742 1 95 78 GLU B O 1
ATOM 1608 N N . THR B 1 79 ? 14.391 -14.117 -7.711 1 96.56 79 THR B N 1
ATOM 1609 C CA . THR B 1 79 ? 13.219 -13.867 -6.871 1 96.56 79 THR B CA 1
ATOM 1610 C C . THR B 1 79 ? 12.625 -12.492 -7.172 1 96.56 79 THR B C 1
ATOM 1612 O O . THR B 1 79 ? 13.359 -11.5 -7.273 1 96.56 79 THR B O 1
ATOM 1615 N N . PHE B 1 80 ? 11.336 -12.43 -7.406 1 95.31 80 PHE B N 1
ATOM 1616 C CA . PHE B 1 80 ? 10.586 -11.195 -7.625 1 95.31 80 PHE B CA 1
ATOM 1617 C C . PHE B 1 80 ? 9.734 -10.852 -6.41 1 95.31 80 PHE B C 1
ATOM 1619 O O . PHE B 1 80 ? 8.945 -11.68 -5.945 1 95.31 80 PHE B O 1
ATOM 1626 N N . HIS B 1 81 ? 9.922 -9.672 -5.914 1 96.94 81 HIS B N 1
ATOM 1627 C CA . HIS B 1 81 ? 9.148 -9.188 -4.777 1 96.94 81 HIS B CA 1
ATOM 1628 C C . HIS B 1 81 ? 7.895 -8.453 -5.238 1 96.94 81 HIS B C 1
ATOM 1630 O O . HIS B 1 81 ? 7.973 -7.543 -6.066 1 96.94 81 HIS B O 1
ATOM 1636 N N . ASN B 1 82 ? 6.754 -8.875 -4.699 1 98.06 82 ASN B N 1
ATOM 1637 C CA . ASN B 1 82 ? 5.461 -8.305 -5.07 1 98.06 82 ASN B CA 1
ATOM 1638 C C . ASN B 1 82 ? 4.793 -7.617 -3.883 1 98.06 82 ASN B C 1
ATOM 1640 O O . ASN B 1 82 ? 4.227 -8.281 -3.014 1 98.06 82 ASN B O 1
ATOM 1644 N N . PRO B 1 83 ? 4.82 -6.32 -3.881 1 98.75 83 PRO B N 1
ATOM 1645 C CA . PRO B 1 83 ? 4.129 -5.605 -2.805 1 98.75 83 PRO B CA 1
ATOM 1646 C C . PRO B 1 83 ? 2.609 -5.645 -2.949 1 98.75 83 PRO B C 1
ATOM 1648 O O . PRO B 1 83 ? 2.08 -5.344 -4.023 1 98.75 83 PRO B O 1
ATOM 1651 N N . MET B 1 84 ? 1.915 -6.082 -1.923 1 98.88 84 MET B N 1
ATOM 1652 C CA . MET B 1 84 ? 0.456 -6.148 -1.89 1 98.88 84 MET B CA 1
ATOM 1653 C C . MET B 1 84 ? -0.068 -5.887 -0.482 1 98.88 84 MET B C 1
ATOM 1655 O O . MET B 1 84 ? 0.548 -6.301 0.502 1 98.88 84 MET B O 1
ATOM 1659 N N . ARG B 1 85 ? -1.215 -5.219 -0.397 1 98.94 85 ARG B N 1
ATOM 1660 C CA . ARG B 1 85 ? -1.745 -4.879 0.918 1 98.94 85 ARG B CA 1
ATOM 1661 C C . ARG B 1 85 ? -3.266 -4.762 0.882 1 98.94 85 ARG B C 1
ATOM 1663 O O . ARG B 1 85 ? -3.826 -4.203 -0.064 1 98.94 85 ARG B O 1
ATOM 1670 N N . VAL B 1 86 ? -3.893 -5.258 1.878 1 98.88 86 VAL B N 1
ATOM 1671 C CA . VAL B 1 86 ? -5.32 -5.051 2.109 1 98.88 86 VAL B CA 1
ATOM 1672 C C . VAL B 1 86 ? -5.523 -3.873 3.062 1 98.88 86 VAL B C 1
ATOM 1674 O O . VAL B 1 86 ? -5.047 -3.898 4.199 1 98.88 86 VAL B O 1
ATOM 1677 N N . ILE B 1 87 ? -6.254 -2.887 2.645 1 98.5 87 ILE B N 1
ATOM 1678 C CA . ILE B 1 87 ? -6.465 -1.669 3.42 1 98.5 87 ILE B CA 1
ATOM 1679 C C . ILE B 1 87 ? -7.934 -1.552 3.811 1 98.5 87 ILE B C 1
ATOM 1681 O O . ILE B 1 87 ? -8.812 -1.499 2.945 1 98.5 87 ILE B O 1
ATOM 1685 N N . PRO B 1 88 ? -8.227 -1.481 5.074 1 97.5 88 PRO B N 1
ATOM 1686 C CA . PRO B 1 88 ? -9.625 -1.302 5.477 1 97.5 88 PRO B CA 1
ATOM 1687 C C . PRO B 1 88 ? -10.234 -0.014 4.93 1 97.5 88 PRO B C 1
ATOM 1689 O O . PRO B 1 88 ? -9.547 1.004 4.824 1 97.5 88 PRO B O 1
ATOM 1692 N N . ASP B 1 89 ? -11.469 -0.028 4.59 1 93.94 89 ASP B N 1
ATOM 1693 C CA . ASP B 1 89 ? -12.281 1.101 4.152 1 93.94 89 ASP B CA 1
ATOM 1694 C C . ASP B 1 89 ? -13.711 0.977 4.668 1 93.94 89 ASP B C 1
ATOM 1696 O O . ASP B 1 89 ? -14.578 0.416 3.99 1 93.94 89 ASP B O 1
ATOM 1700 N N . ARG B 1 90 ? -14.055 1.607 5.75 1 89.94 90 ARG B N 1
ATOM 1701 C CA . ARG B 1 90 ? -15.359 1.478 6.387 1 89.94 90 ARG B CA 1
ATOM 1702 C C . ARG B 1 90 ? -15.719 0.012 6.609 1 89.94 90 ARG B C 1
ATOM 1704 O O . ARG B 1 90 ? -14.953 -0.732 7.227 1 89.94 90 ARG B O 1
ATOM 1711 N N . THR B 1 91 ? -16.734 -0.467 6.023 1 93.19 91 THR B N 1
ATOM 1712 C CA . THR B 1 91 ? -17.156 -1.849 6.238 1 93.19 91 THR B CA 1
ATOM 1713 C C . THR B 1 91 ? -16.469 -2.781 5.238 1 93.19 91 THR B C 1
ATOM 1715 O O . THR B 1 91 ? -16.516 -4.004 5.398 1 93.19 91 THR B O 1
ATOM 1718 N N . GLY B 1 92 ? -15.852 -2.215 4.238 1 96.69 92 GLY B N 1
ATOM 1719 C CA . GLY B 1 92 ? -15.141 -2.984 3.234 1 96.69 92 GLY B CA 1
ATOM 1720 C C . GLY B 1 92 ? -13.641 -2.779 3.279 1 96.69 92 GLY B C 1
ATOM 1721 O O . GLY B 1 92 ? -13.062 -2.588 4.355 1 96.69 92 GLY B O 1
ATOM 1722 N N . CYS B 1 93 ? -13.047 -3.012 2.115 1 98.12 93 CYS B N 1
ATOM 1723 C CA . CYS B 1 93 ? -11.609 -2.814 2.014 1 98.12 93 CYS B CA 1
ATOM 1724 C C . CYS B 1 93 ? -11.18 -2.639 0.561 1 98.12 93 CYS B C 1
ATOM 1726 O O . CYS B 1 93 ? -12.016 -2.713 -0.347 1 98.12 93 CYS B O 1
ATOM 1728 N N . GLU B 1 94 ? -9.992 -2.271 0.456 1 98.44 94 GLU B N 1
ATOM 1729 C CA . GLU B 1 94 ? -9.328 -2.16 -0.842 1 98.44 94 GLU B CA 1
ATOM 1730 C C . GLU B 1 94 ? -8.023 -2.947 -0.866 1 98.44 94 GLU B C 1
ATOM 1732 O O . GLU B 1 94 ? -7.199 -2.82 0.041 1 98.44 94 GLU B O 1
ATOM 1737 N N . ILE B 1 95 ? -7.875 -3.838 -1.808 1 98.88 95 ILE B N 1
ATOM 1738 C CA . ILE B 1 95 ? -6.605 -4.535 -1.997 1 98.88 95 ILE B CA 1
ATOM 1739 C C . ILE B 1 95 ? -5.77 -3.812 -3.051 1 98.88 95 ILE B C 1
ATOM 1741 O O . ILE B 1 95 ? -6.281 -3.449 -4.113 1 98.88 95 ILE B O 1
ATOM 1745 N N . VAL B 1 96 ? -4.504 -3.514 -2.748 1 98.81 96 VAL B N 1
ATOM 1746 C CA . VAL B 1 96 ? -3.607 -2.773 -3.629 1 98.81 96 VAL B CA 1
ATOM 1747 C C . VAL B 1 96 ? -2.393 -3.635 -3.971 1 98.81 96 VAL B C 1
ATOM 1749 O O . VAL B 1 96 ? -1.78 -4.234 -3.086 1 98.81 96 VAL B O 1
ATOM 1752 N N . PHE B 1 97 ? -2.084 -3.764 -5.234 1 98.81 97 PHE B N 1
ATOM 1753 C CA . PHE B 1 97 ? -0.94 -4.492 -5.77 1 98.81 97 PHE B CA 1
ATOM 1754 C C . PHE B 1 97 ? -0.043 -3.57 -6.586 1 98.81 97 PHE B C 1
ATOM 1756 O O . PHE B 1 97 ? -0.479 -2.996 -7.582 1 98.81 97 PHE B O 1
ATOM 1763 N N . SER B 1 98 ? 1.232 -3.373 -6.16 1 98.44 98 SER B N 1
ATOM 1764 C CA . SER B 1 98 ? 2.191 -2.543 -6.883 1 98.44 98 SER B CA 1
ATOM 1765 C C . SER B 1 98 ? 3.002 -3.371 -7.875 1 98.44 98 SER B C 1
ATOM 1767 O O . SER B 1 98 ? 3.799 -4.223 -7.473 1 98.44 98 SER B O 1
ATOM 1769 N N . VAL B 1 99 ? 2.844 -3.104 -9.141 1 98.06 99 VAL B N 1
ATOM 1770 C CA . VAL B 1 99 ? 3.568 -3.799 -10.195 1 98.06 99 VAL B CA 1
ATOM 1771 C C . VAL B 1 99 ? 4.727 -2.932 -10.688 1 98.06 99 VAL B C 1
ATOM 1773 O O . VAL B 1 99 ? 4.512 -1.818 -11.172 1 98.06 99 VAL B O 1
ATOM 1776 N N . ARG B 1 100 ? 5.926 -3.527 -10.562 1 95.81 100 ARG B N 1
ATOM 1777 C CA . ARG B 1 100 ? 7.113 -2.814 -11.023 1 95.81 100 ARG B CA 1
ATOM 1778 C C . ARG B 1 100 ? 7.562 -3.322 -12.391 1 95.81 100 ARG B C 1
ATOM 1780 O O . ARG B 1 100 ? 7.664 -4.531 -12.602 1 95.81 100 ARG B O 1
ATOM 1787 N N . ARG B 1 101 ? 7.793 -2.336 -13.211 1 95 101 ARG B N 1
ATOM 1788 C CA . ARG B 1 101 ? 8.312 -2.73 -14.508 1 95 101 ARG B CA 1
ATOM 1789 C C . ARG B 1 101 ? 9.727 -3.299 -14.383 1 95 101 ARG B C 1
ATOM 1791 O O . ARG B 1 101 ? 10.617 -2.652 -13.828 1 95 101 ARG B O 1
ATOM 1798 N N . GLN B 1 102 ? 9.875 -4.488 -14.867 1 90.88 102 GLN B N 1
ATOM 1799 C CA . GLN B 1 102 ? 11.18 -5.129 -14.82 1 90.88 102 GLN B CA 1
ATOM 1800 C C . GLN B 1 102 ? 12.102 -4.586 -15.914 1 90.88 102 GLN B C 1
ATOM 1802 O O . GLN B 1 102 ? 11.633 -4.148 -16.969 1 90.88 102 GLN B O 1
ATOM 1807 N N . PRO B 1 103 ? 13.383 -4.633 -15.617 1 88.25 103 PRO B N 1
ATOM 1808 C CA . PRO B 1 103 ? 14.312 -4.207 -16.672 1 88.25 103 PRO B CA 1
ATOM 1809 C C . PRO B 1 103 ? 14.125 -4.98 -17.969 1 88.25 103 PRO B C 1
ATOM 1811 O O . PRO B 1 103 ? 13.953 -6.199 -17.953 1 88.25 103 PRO B O 1
ATOM 1814 N N . GLY B 1 104 ? 14.047 -4.254 -19.078 1 90.5 104 GLY B N 1
ATOM 1815 C CA . GLY B 1 104 ? 13.977 -4.902 -20.375 1 90.5 104 GLY B CA 1
ATOM 1816 C C . GLY B 1 104 ? 12.562 -5.199 -20.812 1 90.5 104 GLY B C 1
ATOM 1817 O O . GLY B 1 104 ? 12.328 -5.613 -21.953 1 90.5 104 GLY B O 1
ATOM 1818 N N . MET B 1 105 ? 11.68 -5.016 -19.984 1 93.38 105 MET B N 1
ATOM 1819 C CA . MET B 1 105 ? 10.281 -5.289 -20.297 1 93.38 105 MET B CA 1
ATOM 1820 C C . MET B 1 105 ? 9.711 -4.223 -21.234 1 93.38 105 MET B C 1
ATOM 1822 O O . MET B 1 105 ? 9.836 -3.027 -20.969 1 93.38 105 MET B O 1
ATOM 1826 N N . SER B 1 106 ? 9.031 -4.613 -22.297 1 96.25 106 SER B N 1
ATOM 1827 C CA . SER B 1 106 ? 8.406 -3.68 -23.234 1 96.25 106 SER B CA 1
ATOM 1828 C C . SER B 1 106 ? 7.125 -3.096 -22.656 1 96.25 106 SER B C 1
ATOM 1830 O O . SER B 1 106 ? 6.594 -3.605 -21.672 1 96.25 106 SER B O 1
ATOM 1832 N N . ASP B 1 107 ? 6.715 -1.953 -23.281 1 96.31 107 ASP B N 1
ATOM 1833 C CA . ASP B 1 107 ? 5.438 -1.371 -22.891 1 96.31 107 ASP B CA 1
ATOM 1834 C C . ASP B 1 107 ? 4.309 -2.395 -23 1 96.31 107 ASP B C 1
ATOM 1836 O O . ASP B 1 107 ? 3.447 -2.475 -22.125 1 96.31 107 ASP B O 1
ATOM 1840 N N . GLU B 1 108 ? 4.383 -3.162 -24.047 1 97 108 GLU B N 1
ATOM 1841 C CA . GLU B 1 108 ? 3.34 -4.156 -24.297 1 97 108 GLU B CA 1
ATOM 1842 C C . GLU B 1 108 ? 3.365 -5.258 -23.25 1 97 108 GLU B C 1
ATOM 1844 O O . GLU B 1 108 ? 2.314 -5.688 -22.766 1 97 108 GLU B O 1
ATOM 1849 N N . GLU B 1 109 ? 4.547 -5.672 -22.938 1 95.69 109 GLU B N 1
ATOM 1850 C CA . GLU B 1 109 ? 4.688 -6.703 -21.922 1 95.69 109 GLU B CA 1
ATOM 1851 C C . GLU B 1 109 ? 4.219 -6.199 -20.547 1 95.69 109 GLU B C 1
ATOM 1853 O O . GLU B 1 109 ? 3.539 -6.922 -19.828 1 95.69 109 GLU B O 1
ATOM 1858 N N . PHE B 1 110 ? 4.613 -4.992 -20.281 1 97.25 110 PHE B N 1
ATOM 1859 C CA . PHE B 1 110 ? 4.215 -4.395 -19.016 1 97.25 110 PHE B CA 1
ATOM 1860 C C . PHE B 1 110 ? 2.703 -4.23 -18.938 1 97.25 110 PHE B C 1
ATOM 1862 O O . PHE B 1 110 ? 2.09 -4.508 -17.906 1 97.25 110 PHE B O 1
ATOM 1869 N N . GLU B 1 111 ? 2.09 -3.818 -20 1 97.25 111 GLU B N 1
ATOM 1870 C CA . GLU B 1 111 ? 0.638 -3.689 -20.062 1 97.25 111 GLU B CA 1
ATOM 1871 C C . GLU B 1 111 ? -0.045 -5.043 -19.891 1 97.25 111 GLU B C 1
ATOM 1873 O O . GLU B 1 111 ? -1.06 -5.145 -19.188 1 97.25 111 GLU B O 1
ATOM 1878 N N . ARG B 1 112 ? 0.49 -6.066 -20.453 1 96.19 112 ARG B N 1
ATOM 1879 C CA . ARG B 1 112 ? -0.059 -7.41 -20.312 1 96.19 112 ARG B CA 1
ATOM 1880 C C . ARG B 1 112 ? 0.02 -7.875 -18.859 1 96.19 112 ARG B C 1
ATOM 1882 O O . ARG B 1 112 ? -0.937 -8.445 -18.328 1 96.19 112 ARG B O 1
ATOM 1889 N N . ASP B 1 113 ? 1.156 -7.617 -18.281 1 95.94 113 ASP B N 1
ATOM 1890 C CA . ASP B 1 113 ? 1.354 -8.008 -16.875 1 95.94 113 ASP B CA 1
ATOM 1891 C C . ASP B 1 113 ? 0.365 -7.285 -15.969 1 95.94 113 ASP B C 1
ATOM 1893 O O . ASP B 1 113 ? -0.303 -7.918 -15.148 1 95.94 113 ASP B O 1
ATOM 1897 N N . THR B 1 114 ? 0.218 -5.984 -16.125 1 98.06 114 THR B N 1
ATOM 1898 C CA . THR B 1 114 ? -0.672 -5.191 -15.281 1 98.06 114 THR B CA 1
ATOM 1899 C C . THR B 1 114 ? -2.129 -5.582 -15.523 1 98.06 114 THR B C 1
ATOM 1901 O O . THR B 1 114 ? -2.936 -5.594 -14.586 1 98.06 114 THR B O 1
ATOM 1904 N N . THR B 1 115 ? -2.436 -5.906 -16.734 1 98.19 115 THR B N 1
ATOM 1905 C CA . THR B 1 115 ? -3.787 -6.359 -17.062 1 98.19 115 THR B CA 1
ATOM 1906 C C . THR B 1 115 ? -4.09 -7.684 -16.359 1 98.19 115 THR B C 1
ATOM 1908 O O . THR B 1 115 ? -5.172 -7.867 -15.805 1 98.19 115 THR B O 1
ATOM 1911 N N . ALA B 1 116 ? -3.158 -8.586 -16.406 1 97.56 116 ALA B N 1
ATOM 1912 C CA . ALA B 1 116 ? -3.324 -9.883 -15.766 1 97.56 116 ALA B CA 1
ATOM 1913 C C . ALA B 1 116 ? -3.49 -9.734 -14.258 1 97.56 116 ALA B C 1
ATOM 1915 O O . ALA B 1 116 ? -4.355 -10.375 -13.656 1 97.56 116 ALA B O 1
ATOM 1916 N N . VAL B 1 117 ? -2.648 -8.883 -13.656 1 98.19 117 VAL B N 1
ATOM 1917 C CA . VAL B 1 117 ? -2.732 -8.648 -12.219 1 98.19 117 VAL B CA 1
ATOM 1918 C C . VAL B 1 117 ? -4.086 -8.031 -11.875 1 98.19 117 VAL B C 1
ATOM 1920 O O . VAL B 1 117 ? -4.73 -8.438 -10.898 1 98.19 117 VAL B O 1
ATOM 1923 N N . GLN B 1 118 ? -4.531 -7.059 -12.664 1 98.62 118 GLN B N 1
ATOM 1924 C CA . GLN B 1 118 ? -5.828 -6.438 -12.422 1 98.62 118 GLN B CA 1
ATOM 1925 C C . GLN B 1 118 ? -6.953 -7.469 -12.5 1 98.62 118 GLN B C 1
ATOM 1927 O O . GLN B 1 118 ? -7.875 -7.449 -11.68 1 98.62 118 GLN B O 1
ATOM 1932 N N . ALA B 1 119 ? -6.875 -8.336 -13.484 1 98.56 119 ALA B N 1
ATOM 1933 C CA . ALA B 1 119 ? -7.883 -9.383 -13.633 1 98.56 119 ALA B CA 1
ATOM 1934 C C . ALA B 1 119 ? -7.922 -10.289 -12.414 1 98.56 119 ALA B C 1
ATOM 1936 O O . ALA B 1 119 ? -9 -10.711 -11.977 1 98.56 119 ALA B O 1
ATOM 1937 N N . ASP B 1 120 ? -6.754 -10.609 -11.898 1 98.69 120 ASP B N 1
ATOM 1938 C CA . ASP B 1 120 ? -6.68 -11.438 -10.695 1 98.69 120 ASP B CA 1
ATOM 1939 C C . ASP B 1 120 ? -7.34 -10.75 -9.508 1 98.69 120 ASP B C 1
ATOM 1941 O O . ASP B 1 120 ? -8.086 -11.375 -8.758 1 98.69 120 ASP B O 1
ATOM 1945 N N . LEU B 1 121 ? -7.125 -9.422 -9.297 1 98.75 121 LEU B N 1
ATOM 1946 C CA . LEU B 1 121 ? -7.73 -8.68 -8.195 1 98.75 121 LEU B CA 1
ATOM 1947 C C . LEU B 1 121 ? -9.25 -8.648 -8.328 1 98.75 121 LEU B C 1
ATOM 1949 O O . LEU B 1 121 ? -9.969 -8.773 -7.336 1 98.75 121 LEU B O 1
ATOM 1953 N N . VAL B 1 122 ? -9.703 -8.516 -9.531 1 98.38 122 VAL B N 1
ATOM 1954 C CA . VAL B 1 122 ? -11.133 -8.492 -9.797 1 98.38 122 VAL B CA 1
ATOM 1955 C C . VAL B 1 122 ? -11.734 -9.867 -9.523 1 98.38 122 VAL B C 1
ATOM 1957 O O . VAL B 1 122 ? -12.844 -9.977 -9 1 98.38 122 VAL B O 1
ATOM 1960 N N . ALA B 1 123 ? -10.992 -10.914 -9.922 1 98.5 123 ALA B N 1
ATOM 1961 C CA . ALA B 1 123 ? -11.445 -12.273 -9.633 1 98.5 123 ALA B CA 1
ATOM 1962 C C . ALA B 1 123 ? -11.594 -12.492 -8.133 1 98.5 123 ALA B C 1
ATOM 1964 O O . ALA B 1 123 ? -12.57 -13.086 -7.676 1 98.5 123 ALA B O 1
ATOM 1965 N N . LEU B 1 124 ? -10.625 -12.031 -7.344 1 98.75 124 LEU B N 1
ATOM 1966 C CA . LEU B 1 124 ? -10.703 -12.133 -5.891 1 98.75 124 LEU B CA 1
ATOM 1967 C C . LEU B 1 124 ? -11.953 -11.43 -5.363 1 98.75 124 LEU B C 1
ATOM 1969 O O . LEU B 1 124 ? -12.672 -11.984 -4.523 1 98.75 124 LEU B O 1
ATOM 1973 N N . LYS B 1 125 ? -12.188 -10.211 -5.852 1 98.56 125 LYS B N 1
ATOM 1974 C CA . LYS B 1 125 ? -13.391 -9.461 -5.492 1 98.56 125 LYS B CA 1
ATOM 1975 C C . LYS B 1 125 ? -14.648 -10.273 -5.773 1 98.56 125 LYS B C 1
ATOM 1977 O O . LYS B 1 125 ? -15.508 -10.414 -4.902 1 98.56 125 LYS B O 1
ATOM 1982 N N . GLY B 1 126 ? -14.727 -10.773 -7.004 1 98.31 126 GLY B N 1
ATOM 1983 C CA . GLY B 1 126 ? -15.891 -11.562 -7.367 1 98.31 126 GLY B CA 1
ATOM 1984 C C . GLY B 1 126 ? -16.109 -12.766 -6.473 1 98.31 126 GLY B C 1
ATOM 1985 O O . GLY B 1 126 ? -17.234 -13.062 -6.066 1 98.31 126 GLY B O 1
ATOM 1986 N N . LEU B 1 127 ? -15.039 -13.414 -6.207 1 98.38 127 LEU B N 1
ATOM 1987 C CA . LEU B 1 127 ? -15.086 -14.617 -5.387 1 98.38 127 LEU B CA 1
ATOM 1988 C C . LEU B 1 127 ? -15.578 -14.297 -3.979 1 98.38 127 LEU B C 1
ATOM 1990 O O . LEU B 1 127 ? -16.422 -15.008 -3.439 1 98.38 127 LEU B O 1
ATOM 1994 N N . LEU B 1 128 ? -15.109 -13.242 -3.326 1 98.25 128 LEU B N 1
ATOM 1995 C CA . LEU B 1 128 ? -15.367 -12.969 -1.915 1 98.25 128 LEU B CA 1
ATOM 1996 C C . LEU B 1 128 ? -16.703 -12.258 -1.73 1 98.25 128 LEU B C 1
ATOM 1998 O O . LEU B 1 128 ? -17.266 -12.258 -0.634 1 98.25 128 LEU B O 1
ATOM 2002 N N . GLU B 1 129 ? -17.188 -11.617 -2.746 1 97.88 129 GLU B N 1
ATOM 2003 C CA . GLU B 1 129 ? -18.484 -10.938 -2.66 1 97.88 129 GLU B CA 1
ATOM 2004 C C . GLU B 1 129 ? -19.609 -11.844 -3.143 1 97.88 129 GLU B C 1
ATOM 2006 O O . GLU B 1 129 ? -20.781 -11.453 -3.119 1 97.88 129 GLU B O 1
ATOM 2011 N N . SER B 1 130 ? -19.344 -12.953 -3.67 1 90.69 130 SER B N 1
ATOM 2012 C CA . SER B 1 130 ? -20.359 -13.891 -4.141 1 90.69 130 SER B CA 1
ATOM 2013 C C . SER B 1 130 ? -21.172 -14.469 -2.979 1 90.69 130 SER B C 1
ATOM 2015 O O . SER B 1 130 ? -20.672 -14.523 -1.846 1 90.69 130 SER B O 1
#

Secondary structure (DSSP, 8-state):
---EEEEEEEESS-HHHHHHHHT-GGGHHHH-TTT-SEEEEETTEEEEEETTEEEEEEEPPP-TT-B--EEEE-TTS-EEEE-EEEEEETTEEEEEEEEEPPTT--HHHHHHHHHHHHHHHHHHHHHHH-/---EEEEEEEESS-HHHHHHHHT-GGGHHHH-TTT-SEEEEETTEEEEEETTEEEEEEEPPP-TT-B--EEEE-TTS-EEEE-EEEEEETTEEEEEEEEEPPTT--HHHHHHHHHHHHHHHHHHHHHHH-

pLDDT: mean 96.43, std 5.58, range [48.91, 98.94]

Sequence (260 aa):
MDDSRHLSAHIDRPAREVYDYASNPANLPTWAPGLCTAIEHVDGQW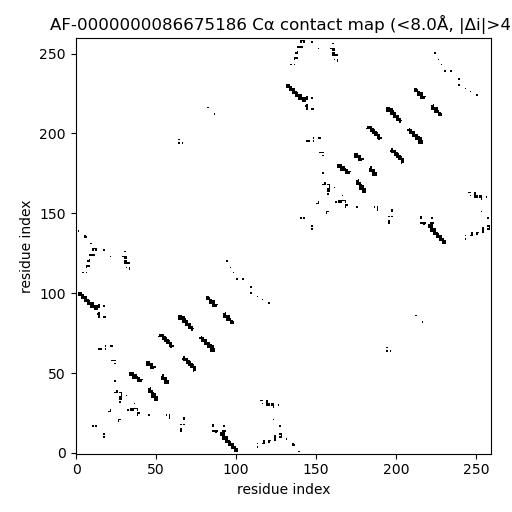VAESPMGRIVIVVAPPNEFGVIDHDVTVESGETFHNPMRVIPDRTGCEIVFSVRRQPGMSDEEFERDTTAVQADLVALKGLLESMDDSRHLSAHIDRPAREVYDYASNPANLPTWAPGLCTAIEHVDGQWVAESPMGRIVIVVAPPNEFGVIDHDVTVESGETFHNPMRVIPDRTGCEIVFSVRRQPGMSDEEFERDTTAVQADLVALKGLLES

InterPro domains:
  IPR019587 Polyketide cyclase/dehydrase [PF10604] (8-126)
  IPR023393 START-like domain superfamily [G3DSA:3.30.530.20] (1-130)

Foldseek 3Di:
DWDKDKAKDWAQAFLVVLLVQVLDPQNCLQQQVQAAPHWDQDPNWIWGQHPLGIWTKDWDDDDDFQWTWMWIAGPVRDIDIKTWGWADDVRITMIITMGIDDPPADPVRSVVVVVSVNRSNVSSRVVVRD/DWDKDKAKDWAQAFLVVLLVQVLDVQNCLQQQVQAAPHWDQDPNWIWGQHPLGIWTKDWDPDDDFQWTWMWIAGPVRDIDIKTWGWADDVRITMIITMGIDDPPADPVRSVVVVVSVNRSNVSSRVVVRD